Protein AF-A0A0R1W0G9-F1 (afdb_monomer_lite)

Radius of gyration: 22.16 Å; chains: 1; bounding box: 62×71×43 Å

Sequence (184 aa):
MTEKERLYTAVIYYNPELQPLEKQDITRLKNNPPEKFTTQEHVQGLAYLSGQVKPDEIKNANLLRVLNNRGTQQLFIGEAGQDKNISAKQIEQAKQAVKQHNLRSDDFRKENIEGYRAVNYNENTPIKYMSTLLSDALMSVLYSNTQDYELNKQRKAQEELEYELDKKKRQHHKHGRRGGTIHR

Structure (mmCIF, N/CA/C/O backbone):
data_AF-A0A0R1W0G9-F1
#
_entry.id   AF-A0A0R1W0G9-F1
#
loop_
_atom_site.group_PDB
_atom_site.id
_atom_site.type_symbol
_atom_site.label_atom_id
_atom_site.label_alt_id
_atom_site.label_comp_id
_atom_site.label_asym_id
_atom_site.label_entity_id
_atom_site.label_seq_id
_atom_site.pdbx_PDB_ins_code
_atom_site.Cartn_x
_atom_site.Cartn_y
_atom_site.Cartn_z
_atom_site.occupancy
_atom_site.B_iso_or_equiv
_atom_site.auth_seq_id
_atom_site.auth_comp_id
_atom_site.auth_asym_id
_atom_site.auth_atom_id
_atom_site.pdbx_PDB_model_num
ATOM 1 N N . MET A 1 1 ? 12.077 -5.917 -1.251 1.00 60.62 1 MET A N 1
ATOM 2 C CA . MET A 1 1 ? 10.939 -6.094 -2.171 1.00 60.62 1 MET A CA 1
ATOM 3 C C . MET A 1 1 ? 11.462 -6.110 -3.595 1.00 60.62 1 MET A C 1
ATOM 5 O O . MET A 1 1 ? 12.093 -5.132 -3.985 1.00 60.62 1 MET A O 1
ATOM 9 N N . THR A 1 2 ? 11.264 -7.208 -4.317 1.00 70.31 2 THR A N 1
ATOM 10 C CA . THR A 1 2 ? 11.649 -7.350 -5.733 1.00 70.31 2 THR A CA 1
ATOM 11 C C . THR A 1 2 ? 10.653 -6.631 -6.651 1.00 70.31 2 THR A C 1
ATOM 13 O O . THR A 1 2 ? 9.534 -6.310 -6.244 1.00 70.31 2 THR A O 1
ATOM 16 N N . GLU A 1 3 ? 11.027 -6.380 -7.905 1.00 71.94 3 GLU A N 1
ATOM 17 C CA . GLU A 1 3 ? 10.145 -5.786 -8.917 1.00 71.94 3 GLU A CA 1
ATOM 18 C C . GLU A 1 3 ? 8.895 -6.646 -9.157 1.00 71.94 3 GLU A C 1
ATOM 20 O O . GLU A 1 3 ? 7.792 -6.114 -9.282 1.00 71.94 3 GLU A O 1
ATOM 25 N N . LYS A 1 4 ? 9.044 -7.978 -9.129 1.00 75.69 4 LYS A N 1
ATOM 26 C CA . LYS A 1 4 ? 7.930 -8.932 -9.252 1.00 75.69 4 LYS A CA 1
ATOM 27 C C . LYS A 1 4 ? 6.944 -8.825 -8.088 1.00 75.69 4 LYS A C 1
ATOM 29 O O . LYS A 1 4 ? 5.737 -8.822 -8.309 1.00 75.69 4 LYS A O 1
ATOM 34 N N . GLU A 1 5 ? 7.434 -8.679 -6.858 1.00 78.31 5 GLU A N 1
ATOM 35 C CA . GLU A 1 5 ? 6.578 -8.479 -5.677 1.00 78.31 5 GLU A CA 1
ATOM 36 C C . GLU A 1 5 ? 5.829 -7.143 -5.724 1.00 78.31 5 GLU A C 1
ATOM 38 O O . GLU A 1 5 ? 4.669 -7.065 -5.310 1.00 78.31 5 GLU A O 1
ATOM 43 N N . ARG A 1 6 ? 6.469 -6.088 -6.245 1.00 80.25 6 ARG A N 1
ATOM 44 C CA . ARG A 1 6 ? 5.811 -4.790 -6.444 1.00 80.25 6 ARG A CA 1
ATOM 45 C C . ARG A 1 6 ? 4.728 -4.860 -7.518 1.00 80.25 6 ARG A C 1
ATOM 47 O O . ARG A 1 6 ? 3.642 -4.324 -7.323 1.00 80.25 6 ARG A O 1
ATOM 54 N N . LEU A 1 7 ? 4.992 -5.572 -8.614 1.00 83.50 7 LEU A N 1
ATOM 55 C CA . LEU A 1 7 ? 3.988 -5.850 -9.638 1.00 83.50 7 LEU A CA 1
ATOM 56 C C . LEU A 1 7 ? 2.806 -6.628 -9.052 1.00 83.50 7 LEU A C 1
ATOM 58 O O . LEU A 1 7 ? 1.669 -6.197 -9.199 1.00 83.50 7 LEU A O 1
ATOM 62 N N . TYR A 1 8 ? 3.065 -7.717 -8.327 1.00 85.50 8 TYR A N 1
ATOM 63 C CA . TYR A 1 8 ? 2.018 -8.500 -7.666 1.00 85.50 8 TYR A CA 1
ATOM 64 C C . TYR A 1 8 ? 1.171 -7.645 -6.711 1.00 85.50 8 TYR A C 1
ATOM 66 O O . TYR A 1 8 ? -0.055 -7.717 -6.719 1.00 85.50 8 TYR A O 1
ATOM 74 N N . THR A 1 9 ? 1.822 -6.771 -5.943 1.00 88.75 9 THR A N 1
ATOM 75 C CA . THR A 1 9 ? 1.152 -5.814 -5.054 1.00 88.75 9 THR A CA 1
ATOM 76 C C . THR A 1 9 ? 0.234 -4.864 -5.828 1.00 88.75 9 THR A C 1
ATOM 78 O O . THR A 1 9 ? -0.925 -4.696 -5.452 1.00 88.75 9 THR A O 1
ATOM 81 N N . ALA A 1 10 ? 0.717 -4.274 -6.926 1.00 89.56 10 ALA A N 1
ATOM 82 C CA . ALA A 1 10 ? -0.091 -3.397 -7.773 1.00 89.56 10 ALA A CA 1
ATOM 83 C C . ALA A 1 10 ? -1.279 -4.134 -8.407 1.00 89.56 10 ALA A C 1
ATOM 85 O O . ALA A 1 10 ? -2.373 -3.578 -8.477 1.00 89.56 10 ALA A O 1
ATOM 86 N N . VAL A 1 11 ? -1.084 -5.388 -8.825 1.00 89.31 11 VAL A N 1
ATOM 87 C CA . VAL A 1 11 ? -2.143 -6.233 -9.389 1.00 89.31 11 VAL A CA 1
ATOM 88 C C . VAL A 1 11 ? -3.235 -6.489 -8.353 1.00 89.31 11 VAL A C 1
ATOM 90 O O . VAL A 1 11 ? -4.392 -6.198 -8.630 1.00 89.31 11 VAL A O 1
ATOM 93 N N . ILE A 1 12 ? -2.890 -6.932 -7.138 1.00 90.19 12 ILE A N 1
ATOM 94 C CA . ILE A 1 12 ? -3.889 -7.152 -6.076 1.00 90.19 12 ILE A CA 1
ATOM 95 C C . ILE A 1 12 ? -4.668 -5.872 -5.763 1.00 90.19 12 ILE A C 1
ATOM 97 O O . ILE A 1 12 ? -5.869 -5.933 -5.502 1.00 90.19 12 ILE A O 1
ATOM 101 N N . TYR A 1 13 ? -3.988 -4.726 -5.760 1.00 93.69 13 TYR A N 1
ATOM 102 C CA . TYR A 1 13 ? -4.596 -3.458 -5.376 1.00 93.69 13 TYR A CA 1
ATOM 103 C C . TYR A 1 13 ? -5.521 -2.896 -6.464 1.00 93.69 13 TYR A C 1
ATOM 105 O O . TYR A 1 13 ? -6.681 -2.574 -6.203 1.00 93.69 13 TYR A O 1
ATOM 113 N N . TYR A 1 14 ? -5.028 -2.790 -7.700 1.00 91.94 14 TYR A N 1
ATOM 114 C CA . TYR A 1 14 ? -5.739 -2.097 -8.775 1.00 91.94 14 TYR A CA 1
ATOM 115 C C . TYR A 1 14 ? -6.554 -3.025 -9.666 1.00 91.94 14 TYR A C 1
ATOM 117 O O . TYR A 1 14 ? -7.653 -2.635 -10.061 1.00 91.94 14 TYR A O 1
ATOM 125 N N . ASN A 1 15 ? -6.055 -4.232 -9.945 1.00 90.00 15 ASN A N 1
ATOM 126 C CA . ASN A 1 15 ? -6.656 -5.176 -10.888 1.00 90.00 15 ASN A CA 1
ATOM 127 C C . ASN A 1 15 ? -6.737 -6.611 -10.322 1.00 90.00 15 ASN A C 1
ATOM 129 O O . ASN A 1 15 ? -6.128 -7.542 -10.856 1.00 90.00 15 ASN A O 1
ATOM 133 N N . PRO A 1 16 ? -7.471 -6.811 -9.218 1.00 86.94 16 PRO A N 1
ATOM 134 C CA . PRO A 1 16 ? -7.525 -8.105 -8.549 1.00 86.94 16 PRO A CA 1
ATOM 135 C C . PRO A 1 16 ? -8.240 -9.205 -9.337 1.00 86.94 16 PRO A C 1
ATOM 137 O O . PRO A 1 16 ? -8.027 -10.382 -9.065 1.00 86.94 16 PRO A O 1
ATOM 140 N N . GLU A 1 17 ? -9.116 -8.828 -10.264 1.00 88.12 17 GLU A N 1
ATOM 141 C CA . GLU A 1 17 ? -9.847 -9.753 -11.135 1.00 88.12 17 GLU A CA 1
ATOM 142 C C . GLU A 1 17 ? -9.031 -10.155 -12.367 1.00 88.12 17 GLU A C 1
ATOM 144 O O . GLU A 1 17 ? -9.498 -10.950 -13.175 1.00 88.12 17 GLU A O 1
ATOM 149 N N . LEU A 1 18 ? -7.807 -9.624 -12.500 1.00 87.56 18 LEU A N 1
ATOM 150 C CA . LEU A 1 18 ? -6.895 -9.900 -13.610 1.00 87.56 18 LEU A CA 1
ATOM 151 C C . LEU A 1 18 ? -7.515 -9.590 -14.978 1.00 87.56 18 LEU A C 1
ATOM 153 O O . LEU A 1 18 ? -7.213 -10.252 -15.970 1.00 87.56 18 LEU A O 1
ATOM 157 N N . GLN A 1 19 ? -8.366 -8.562 -15.035 1.00 89.44 19 GLN A N 1
ATOM 158 C CA . GLN A 1 19 ? -8.959 -8.122 -16.290 1.00 89.44 19 GLN A CA 1
ATOM 159 C C . GLN A 1 19 ? -7.857 -7.619 -17.232 1.00 89.44 19 GLN A C 1
ATOM 161 O O . GLN A 1 19 ? -6.903 -6.980 -16.768 1.00 89.44 19 GLN A O 1
ATOM 166 N N . PRO A 1 20 ? -7.947 -7.883 -18.544 1.00 87.88 20 PRO A N 1
ATOM 167 C CA . PRO A 1 20 ? -7.037 -7.286 -19.510 1.00 87.88 20 PRO A CA 1
ATOM 168 C C . PRO A 1 20 ? -7.056 -5.759 -19.383 1.00 87.88 20 PRO A C 1
ATOM 170 O O . PRO A 1 20 ? -8.123 -5.156 -19.318 1.00 87.88 20 PRO A O 1
ATOM 173 N N . LEU A 1 21 ? -5.875 -5.142 -19.326 1.00 87.12 21 LEU A N 1
ATOM 174 C CA . LEU A 1 21 ? -5.732 -3.687 -19.267 1.00 87.12 21 LEU A CA 1
ATOM 175 C C . LEU A 1 21 ? -5.287 -3.164 -20.625 1.00 87.12 21 LEU A C 1
ATOM 177 O O . LEU A 1 21 ? -4.326 -3.675 -21.209 1.00 87.12 21 LEU A O 1
ATOM 181 N N . GLU A 1 22 ? -5.931 -2.105 -21.099 1.00 88.44 22 GLU A N 1
ATOM 182 C CA . GLU A 1 22 ? -5.486 -1.414 -22.297 1.00 88.44 22 GLU A CA 1
ATOM 183 C C . GLU A 1 22 ? -4.328 -0.457 -21.987 1.00 88.44 22 GLU A C 1
ATOM 185 O O . GLU A 1 22 ? -4.054 -0.069 -20.846 1.00 88.44 22 GLU A O 1
ATOM 190 N N . LYS A 1 23 ? -3.642 0.005 -23.039 1.00 82.75 23 LYS A N 1
ATOM 191 C CA . LYS A 1 23 ? -2.568 1.003 -22.909 1.00 82.75 23 LYS A CA 1
ATOM 192 C C . LYS A 1 23 ? -3.040 2.266 -22.176 1.00 82.75 23 LYS A C 1
ATOM 194 O O . LYS A 1 23 ? -2.258 2.886 -21.449 1.00 82.75 23 LYS A O 1
ATOM 199 N N . GLN A 1 24 ? -4.298 2.657 -22.375 1.00 85.75 24 GLN A N 1
ATOM 200 C CA . GLN A 1 24 ? -4.885 3.822 -21.718 1.00 85.75 24 GLN A CA 1
ATOM 201 C C . GLN A 1 24 ? -5.024 3.597 -20.209 1.00 85.75 24 GLN A C 1
ATOM 203 O O . GLN A 1 24 ? -4.621 4.468 -19.438 1.00 85.75 24 GLN A O 1
ATOM 208 N N . ASP A 1 25 ? -5.465 2.411 -19.783 1.00 87.31 25 ASP A N 1
ATOM 209 C CA . ASP A 1 25 ? -5.575 2.047 -18.366 1.00 87.31 25 ASP A CA 1
ATOM 210 C C . ASP A 1 25 ? -4.215 2.057 -17.678 1.00 87.31 25 ASP A C 1
ATOM 212 O O . ASP A 1 25 ? -4.058 2.628 -16.600 1.00 87.31 25 ASP A O 1
ATOM 216 N N . ILE A 1 26 ? -3.194 1.502 -18.335 1.00 85.31 26 ILE A N 1
ATOM 217 C CA . ILE A 1 26 ? -1.818 1.500 -17.822 1.00 85.31 26 ILE A CA 1
ATOM 218 C C . ILE A 1 26 ? -1.289 2.935 -17.689 1.00 85.31 26 ILE A C 1
ATOM 220 O O . ILE A 1 26 ? -0.647 3.285 -16.696 1.00 85.31 26 ILE A O 1
ATOM 224 N N . THR A 1 27 ? -1.580 3.793 -18.669 1.00 84.19 27 THR A N 1
ATOM 225 C CA . THR A 1 27 ? -1.180 5.208 -18.642 1.00 84.19 27 THR A CA 1
ATOM 226 C C . THR A 1 27 ? -1.888 5.961 -17.517 1.00 84.19 27 THR A C 1
ATOM 228 O O . THR A 1 27 ? -1.262 6.759 -16.816 1.00 84.19 27 THR A O 1
ATOM 231 N N . ARG A 1 28 ? -3.176 5.677 -17.301 1.00 87.75 28 ARG A N 1
ATOM 232 C CA . ARG A 1 28 ? -3.952 6.234 -16.194 1.00 87.75 28 ARG A CA 1
ATOM 233 C C . ARG A 1 28 ? -3.386 5.779 -14.855 1.00 87.75 28 ARG A C 1
ATOM 235 O O . ARG A 1 28 ? -3.079 6.627 -14.031 1.00 87.75 28 ARG A O 1
ATOM 242 N N . LEU A 1 29 ? -3.144 4.483 -14.672 1.00 89.56 29 LEU A N 1
ATOM 243 C CA . LEU A 1 29 ? -2.521 3.936 -13.463 1.00 89.56 29 LEU A CA 1
ATOM 244 C C . LEU A 1 29 ? -1.160 4.573 -13.167 1.00 89.56 29 LEU A C 1
ATOM 246 O O . LEU A 1 29 ? -0.844 4.831 -12.011 1.00 89.56 29 LEU A O 1
ATOM 250 N N . LYS A 1 30 ? -0.362 4.858 -14.202 1.00 86.62 30 LYS A N 1
ATOM 251 C CA . LYS A 1 30 ? 0.937 5.523 -14.058 1.00 86.62 30 LYS A CA 1
ATOM 252 C C . LYS A 1 30 ? 0.812 6.975 -13.588 1.00 86.62 30 LYS A C 1
ATOM 254 O O . LYS A 1 30 ? 1.565 7.393 -12.712 1.00 86.62 30 LYS A O 1
ATOM 259 N N . ASN A 1 31 ? -0.074 7.747 -14.218 1.00 85.19 31 ASN A N 1
ATOM 260 C CA . ASN A 1 31 ? -0.090 9.208 -14.095 1.00 85.19 31 ASN A CA 1
ATOM 261 C C . ASN A 1 31 ? -1.110 9.723 -13.076 1.00 85.19 31 ASN A C 1
ATOM 263 O O . ASN A 1 31 ? -0.906 10.776 -12.486 1.00 85.19 31 ASN A O 1
ATOM 267 N N . ASN A 1 32 ? -2.218 9.010 -12.906 1.00 88.50 32 ASN A N 1
ATOM 268 C CA . ASN A 1 32 ? -3.295 9.349 -11.989 1.00 88.50 32 ASN A CA 1
ATOM 269 C C . ASN A 1 32 ? -4.029 8.063 -11.560 1.00 88.50 32 ASN A C 1
ATOM 271 O O . ASN A 1 32 ? -5.114 7.773 -12.084 1.00 88.50 32 ASN A O 1
ATOM 275 N N . PRO A 1 33 ? -3.407 7.246 -10.686 1.00 89.50 33 PRO A N 1
ATOM 276 C CA . PRO A 1 33 ? -4.038 6.032 -10.191 1.00 89.50 33 PRO A CA 1
ATOM 277 C C . PRO A 1 33 ? -5.395 6.361 -9.551 1.00 89.50 33 PRO A C 1
ATOM 279 O O . PRO A 1 33 ? -5.493 7.352 -8.828 1.00 89.50 33 PRO A O 1
ATOM 282 N N . PRO A 1 34 ? -6.443 5.569 -9.832 1.00 90.31 34 PRO A N 1
ATOM 283 C CA . PRO A 1 34 ? -7.763 5.806 -9.269 1.00 90.31 34 PRO A CA 1
ATOM 284 C C . PRO A 1 34 ? -7.771 5.490 -7.772 1.00 90.31 34 PRO A C 1
ATOM 286 O O . PRO A 1 34 ? -7.155 4.510 -7.357 1.00 90.31 34 PRO A O 1
ATOM 289 N N . GLU A 1 35 ? -8.532 6.265 -7.003 1.00 92.31 35 GLU A N 1
ATOM 290 C CA . GLU A 1 35 ? -8.866 5.923 -5.619 1.00 92.31 35 GLU A CA 1
ATOM 291 C C . GLU A 1 35 ? -9.672 4.616 -5.601 1.00 92.31 35 GLU A C 1
ATOM 293 O O . GLU A 1 35 ? -10.640 4.451 -6.356 1.00 92.31 35 GLU A O 1
ATOM 298 N N . LYS A 1 36 ? -9.241 3.652 -4.786 1.00 94.12 36 LYS A N 1
ATOM 299 C CA . LYS A 1 36 ? -9.874 2.335 -4.662 1.00 94.12 36 LYS A CA 1
ATOM 300 C C . LYS A 1 36 ? -10.887 2.278 -3.531 1.00 94.12 36 LYS A C 1
ATOM 302 O O . LYS A 1 36 ? -11.788 1.440 -3.606 1.00 94.12 36 LYS A O 1
ATOM 307 N N . PHE A 1 37 ? -10.736 3.124 -2.519 1.00 95.81 37 PHE A N 1
ATOM 308 C CA . PHE A 1 37 ? -11.559 3.110 -1.321 1.00 95.81 37 PHE A CA 1
ATOM 309 C C . PHE A 1 37 ? -12.185 4.473 -1.043 1.00 95.81 37 PHE A C 1
ATOM 311 O O . PHE A 1 37 ? -11.643 5.534 -1.335 1.00 95.81 37 PHE A O 1
ATOM 318 N N . THR A 1 38 ? -13.376 4.427 -0.463 1.00 96.12 38 THR A N 1
ATOM 319 C CA . THR A 1 38 ? -14.086 5.610 0.022 1.00 96.12 38 THR A CA 1
ATOM 320 C C . THR A 1 38 ? -13.481 6.115 1.332 1.00 96.12 38 THR A C 1
ATOM 322 O O . THR A 1 38 ? -12.840 5.365 2.067 1.00 96.12 38 THR A O 1
ATOM 325 N N . THR A 1 39 ? -13.775 7.359 1.718 1.00 95.94 39 THR A N 1
ATOM 326 C CA . THR A 1 39 ? -13.369 7.907 3.026 1.00 95.94 39 THR A CA 1
ATOM 327 C C . THR A 1 39 ? -13.799 7.029 4.206 1.00 95.94 39 THR A C 1
ATOM 329 O O . THR A 1 39 ? -13.040 6.853 5.158 1.00 95.94 39 THR A O 1
ATOM 332 N N . GLN A 1 40 ? -14.998 6.436 4.161 1.00 95.56 40 GLN A N 1
ATOM 333 C CA . GLN A 1 40 ? -15.469 5.539 5.225 1.00 95.56 40 GLN A CA 1
ATOM 334 C C . GLN A 1 40 ? -14.608 4.274 5.318 1.00 95.56 40 GLN A C 1
ATOM 336 O O . GLN A 1 40 ? -14.230 3.852 6.411 1.00 95.56 40 GLN A O 1
ATOM 341 N N . GLU A 1 41 ? -14.254 3.700 4.171 1.00 96.81 41 GLU A N 1
ATOM 342 C CA . GLU A 1 41 ? -13.387 2.526 4.074 1.00 96.81 41 GLU A CA 1
ATOM 343 C C . GLU A 1 41 ? -11.947 2.842 4.470 1.00 96.81 41 GLU A C 1
ATOM 345 O O . GLU A 1 41 ? -11.302 2.023 5.124 1.00 96.81 41 GLU A O 1
ATOM 350 N N . HIS A 1 42 ? -11.457 4.042 4.161 1.00 97.38 42 HIS A N 1
ATOM 351 C CA . HIS A 1 42 ? -10.173 4.513 4.656 1.00 97.38 42 HIS A CA 1
ATOM 352 C C . HIS A 1 42 ? -10.151 4.583 6.185 1.00 97.38 42 HIS A C 1
ATOM 354 O O . HIS A 1 42 ? -9.251 4.028 6.813 1.00 97.38 42 HIS A O 1
ATOM 360 N N . VAL A 1 43 ? -11.158 5.210 6.803 1.00 95.94 43 VAL A N 1
ATOM 361 C CA . VAL A 1 43 ? -11.263 5.295 8.269 1.00 95.94 43 VAL A CA 1
ATOM 362 C C . VAL A 1 43 ? -11.325 3.899 8.888 1.00 95.94 43 VAL A C 1
ATOM 364 O O . VAL A 1 43 ? -10.579 3.608 9.826 1.00 95.94 43 VAL A O 1
ATOM 367 N N . GLN A 1 44 ? -12.163 3.018 8.337 1.00 96.12 44 GLN A N 1
ATOM 368 C CA . GLN A 1 44 ? -12.296 1.649 8.823 1.00 96.12 44 GLN A CA 1
ATOM 369 C C . GLN A 1 44 ? -10.986 0.860 8.680 1.00 96.12 44 GLN A C 1
ATOM 371 O O . GLN A 1 44 ? -10.557 0.193 9.622 1.00 96.12 44 GLN A O 1
ATOM 376 N N . GLY A 1 45 ? -10.320 0.952 7.529 1.00 96.44 45 GLY A N 1
ATOM 377 C CA . GLY A 1 45 ? -9.076 0.234 7.286 1.00 96.44 45 GLY A CA 1
ATOM 378 C C . GLY A 1 45 ? -7.912 0.751 8.129 1.00 96.44 45 GLY A C 1
ATOM 379 O O . GLY A 1 45 ? -7.130 -0.050 8.632 1.00 96.44 45 GLY A O 1
ATOM 380 N N . LEU A 1 46 ? -7.815 2.059 8.379 1.00 96.75 46 LEU A N 1
ATOM 381 C CA . LEU A 1 46 ? -6.806 2.608 9.294 1.00 96.75 46 LEU A CA 1
ATOM 382 C C . LEU A 1 46 ? -7.027 2.136 10.737 1.00 96.75 46 LEU A C 1
ATOM 384 O O . LEU A 1 46 ? -6.059 1.808 11.429 1.00 96.75 46 LEU A O 1
ATOM 388 N N . ALA A 1 47 ? -8.285 2.056 11.179 1.00 95.25 47 ALA A N 1
ATOM 389 C CA . ALA A 1 47 ? -8.632 1.520 12.492 1.00 95.25 47 ALA A CA 1
ATOM 390 C C . ALA A 1 47 ? -8.271 0.027 12.599 1.00 95.25 47 ALA A C 1
ATOM 392 O O . ALA A 1 47 ? -7.682 -0.395 13.597 1.00 95.25 47 ALA A O 1
ATOM 393 N N . TYR A 1 48 ? -8.521 -0.754 11.543 1.00 95.75 48 TYR A N 1
ATOM 394 C CA . TYR A 1 48 ? -8.096 -2.154 11.450 1.00 95.75 48 TYR A CA 1
ATOM 395 C C . TYR A 1 48 ? -6.574 -2.313 11.539 1.00 95.75 48 TYR A C 1
ATOM 397 O O . TYR A 1 48 ? -6.079 -3.070 12.371 1.00 95.75 48 TYR A O 1
ATOM 405 N N . LEU A 1 49 ? -5.810 -1.555 10.742 1.00 94.00 49 LEU A N 1
ATOM 406 C CA . LEU A 1 49 ? -4.339 -1.609 10.761 1.00 94.00 49 LEU A CA 1
ATOM 407 C C . LEU A 1 49 ? -3.743 -1.168 12.101 1.00 94.00 49 LEU A C 1
ATOM 409 O O . LEU A 1 49 ? -2.643 -1.587 12.454 1.00 94.00 49 LEU A O 1
ATOM 413 N N . SER A 1 50 ? -4.479 -0.353 12.855 1.00 92.81 50 SER A N 1
ATOM 414 C CA . SER A 1 50 ? -4.117 0.065 14.210 1.00 92.81 50 SER A CA 1
ATOM 415 C C . SER A 1 50 ? -4.571 -0.923 15.296 1.00 92.81 50 SER A C 1
ATOM 417 O O . SER A 1 50 ? -4.349 -0.665 16.477 1.00 92.81 50 SER A O 1
ATOM 419 N N . GLY A 1 51 ? -5.213 -2.040 14.929 1.00 89.88 51 GLY A N 1
ATOM 420 C CA . GLY A 1 51 ? -5.695 -3.069 15.855 1.00 89.88 51 GLY A CA 1
ATOM 421 C C . GLY A 1 51 ? -6.981 -2.713 16.608 1.00 89.88 51 GLY A C 1
ATOM 422 O O . GLY A 1 51 ? -7.304 -3.370 17.594 1.00 89.88 51 GLY A O 1
ATOM 423 N N . GLN A 1 52 ? -7.703 -1.673 16.183 1.00 90.50 52 GLN A N 1
ATOM 424 C CA . GLN A 1 52 ? -8.920 -1.190 16.852 1.00 90.50 52 GLN A CA 1
ATOM 425 C C . GLN A 1 52 ? -10.193 -1.896 16.368 1.00 90.50 52 GLN A C 1
ATOM 427 O O . GLN A 1 52 ? -11.186 -1.914 17.086 1.00 90.50 52 GLN A O 1
ATOM 432 N N . VAL A 1 53 ? -10.161 -2.453 15.157 1.00 92.38 53 VAL A N 1
ATOM 433 C CA . VAL A 1 53 ? -11.292 -3.109 14.486 1.00 92.38 53 VAL A CA 1
ATOM 434 C C . VAL A 1 53 ? -10.874 -4.523 14.099 1.00 92.38 53 VAL A C 1
ATOM 436 O O . VAL A 1 53 ? -9.742 -4.729 13.655 1.00 92.38 53 VAL A O 1
ATOM 439 N N . LYS A 1 54 ? -11.766 -5.504 14.262 1.00 91.69 54 LYS A N 1
ATOM 440 C CA . LYS A 1 54 ? -11.511 -6.903 13.884 1.00 91.69 54 LYS A CA 1
ATOM 441 C C . LYS A 1 54 ? -11.819 -7.169 12.403 1.00 91.69 54 LYS A C 1
ATOM 443 O O . LYS A 1 54 ? -12.612 -6.441 11.807 1.00 91.69 54 LYS A O 1
ATOM 448 N N . PRO A 1 55 ? -11.253 -8.238 11.806 1.00 89.69 55 PRO A N 1
ATOM 449 C CA . PRO A 1 55 ? -11.551 -8.625 10.424 1.00 89.69 55 PRO A CA 1
ATOM 450 C C . PRO A 1 55 ? -13.053 -8.745 10.128 1.00 89.69 55 PRO A C 1
ATOM 452 O O . PRO A 1 55 ? -13.512 -8.258 9.101 1.00 89.69 55 PRO A O 1
ATOM 455 N N . ASP A 1 56 ? -13.814 -9.330 11.057 1.00 91.75 56 ASP A N 1
ATOM 456 C CA . ASP A 1 56 ? -15.247 -9.629 10.900 1.00 91.75 56 ASP A CA 1
ATOM 457 C C . ASP A 1 56 ? -16.127 -8.370 10.819 1.00 91.75 56 ASP A C 1
ATOM 459 O O . ASP A 1 56 ? -17.275 -8.418 10.378 1.00 91.75 56 ASP A O 1
ATOM 463 N N . GLU A 1 57 ? -15.592 -7.224 11.239 1.00 91.06 57 GLU A N 1
ATOM 464 C CA . GLU A 1 57 ? -16.277 -5.934 11.188 1.00 91.06 57 GLU A CA 1
ATOM 465 C C . GLU A 1 57 ? -16.111 -5.250 9.817 1.00 91.06 57 GLU A C 1
ATOM 467 O O . GLU A 1 57 ? -16.843 -4.308 9.494 1.00 91.06 57 GLU A O 1
ATOM 472 N N . ILE A 1 58 ? -15.185 -5.728 8.977 1.00 93.00 58 ILE A N 1
ATOM 473 C CA . ILE A 1 58 ? -14.956 -5.214 7.624 1.00 93.00 58 ILE A CA 1
ATOM 474 C C . ILE A 1 58 ? -15.882 -5.932 6.641 1.00 93.00 58 ILE A C 1
ATOM 476 O O . ILE A 1 58 ? -15.638 -7.062 6.225 1.00 93.00 58 ILE A O 1
ATOM 480 N N . LYS A 1 59 ? -16.935 -5.234 6.205 1.00 91.06 59 LYS A N 1
ATOM 481 C CA . LYS A 1 59 ? -17.911 -5.777 5.244 1.00 91.06 59 LYS A CA 1
ATOM 482 C C . LYS A 1 59 ? -17.362 -5.881 3.821 1.00 91.06 59 LYS A C 1
ATOM 484 O O . LYS A 1 59 ? -17.764 -6.766 3.070 1.00 91.06 59 LYS A O 1
ATOM 489 N N . ASN A 1 60 ? -16.471 -4.971 3.427 1.00 93.88 60 ASN A N 1
ATOM 490 C CA . ASN A 1 60 ? -15.901 -4.985 2.085 1.00 93.88 60 ASN A CA 1
ATOM 491 C C . ASN A 1 60 ? -14.772 -6.029 1.998 1.00 93.88 60 ASN A C 1
ATOM 493 O O . ASN A 1 60 ? -13.665 -5.822 2.497 1.00 93.88 60 ASN A O 1
ATOM 497 N N . ALA A 1 61 ? -15.037 -7.134 1.299 1.00 91.75 61 ALA A N 1
ATOM 498 C CA . ALA A 1 61 ? -14.067 -8.209 1.095 1.00 91.75 61 ALA A CA 1
ATOM 499 C C . ALA A 1 61 ? -12.794 -7.753 0.352 1.00 91.75 61 ALA A C 1
ATOM 501 O O . ALA A 1 61 ? -11.700 -8.242 0.641 1.00 91.75 61 ALA A O 1
ATOM 502 N N . ASN A 1 62 ? -12.905 -6.797 -0.579 1.00 91.81 62 ASN A N 1
ATOM 503 C CA . ASN A 1 62 ? -11.746 -6.229 -1.267 1.00 91.81 62 ASN A CA 1
ATOM 504 C C . ASN A 1 62 ? -10.867 -5.422 -0.301 1.00 91.81 62 ASN A C 1
ATOM 506 O O . ASN A 1 62 ? -9.646 -5.588 -0.304 1.00 91.81 62 ASN A O 1
ATOM 510 N N . LEU A 1 63 ? -11.487 -4.607 0.559 1.00 94.88 63 LEU A N 1
ATOM 511 C CA . LEU A 1 63 ? -10.776 -3.875 1.608 1.00 94.88 63 LEU A CA 1
ATOM 512 C C . LEU A 1 63 ? -10.042 -4.852 2.527 1.00 94.88 63 LEU A C 1
ATOM 514 O O . LEU A 1 63 ? -8.833 -4.734 2.703 1.00 94.88 63 LEU A O 1
ATOM 518 N N . LEU A 1 64 ? -10.730 -5.879 3.030 1.00 94.56 64 LEU A N 1
ATOM 519 C CA . LEU A 1 64 ? -10.115 -6.877 3.904 1.00 94.56 64 LEU A CA 1
ATOM 520 C C . LEU A 1 64 ? -8.922 -7.583 3.235 1.00 94.56 64 LEU A C 1
ATOM 522 O O . LEU A 1 64 ? -7.865 -7.737 3.848 1.00 94.56 64 LEU A O 1
ATOM 526 N N . ARG A 1 65 ? -9.041 -7.956 1.954 1.00 92.31 65 ARG A N 1
ATOM 527 C CA . ARG A 1 65 ? -7.928 -8.541 1.189 1.00 92.31 65 ARG A CA 1
ATOM 528 C C . ARG A 1 65 ? -6.726 -7.598 1.107 1.00 92.31 65 ARG A C 1
ATOM 530 O O . ARG A 1 65 ? -5.598 -8.042 1.322 1.00 92.31 65 ARG A O 1
ATOM 537 N N . VAL A 1 66 ? -6.955 -6.320 0.802 1.00 94.06 66 VAL A N 1
ATOM 538 C CA . VAL A 1 66 ? -5.900 -5.296 0.735 1.00 94.06 66 VAL A CA 1
ATOM 539 C C . VAL A 1 66 ? -5.228 -5.103 2.093 1.00 94.06 66 VAL A C 1
ATOM 541 O O . VAL A 1 66 ? -4.004 -4.995 2.166 1.00 94.06 66 VAL A O 1
ATOM 544 N N . LEU A 1 67 ? -5.999 -5.108 3.176 1.00 93.62 67 LEU A N 1
ATOM 545 C CA . LEU A 1 67 ? -5.467 -4.933 4.523 1.00 93.62 67 LEU A CA 1
ATOM 546 C C . LEU A 1 67 ? -4.716 -6.172 5.028 1.00 93.62 67 LEU A C 1
ATOM 548 O O . LEU A 1 67 ? -3.839 -6.038 5.876 1.00 93.62 67 LEU A O 1
ATOM 552 N N . ASN A 1 68 ? -4.989 -7.360 4.488 1.00 90.69 68 ASN A N 1
ATOM 553 C CA . ASN A 1 68 ? -4.296 -8.600 4.854 1.00 90.69 68 ASN A CA 1
ATOM 554 C C . ASN A 1 68 ? -2.961 -8.813 4.123 1.00 90.69 68 ASN A C 1
ATOM 556 O O . ASN A 1 68 ? -2.177 -9.677 4.519 1.00 90.69 68 ASN A O 1
ATOM 560 N N . ASN A 1 69 ? -2.661 -8.034 3.080 1.00 87.81 69 ASN A N 1
ATOM 561 C CA . ASN A 1 69 ? -1.401 -8.137 2.348 1.00 87.81 69 ASN A CA 1
ATOM 562 C C . ASN A 1 69 ? -0.478 -6.939 2.639 1.00 87.81 69 ASN A C 1
ATOM 564 O O . ASN A 1 69 ? -0.822 -5.780 2.430 1.00 87.81 69 ASN A O 1
ATOM 568 N N . ARG A 1 70 ? 0.748 -7.224 3.099 1.00 82.81 70 ARG A N 1
ATOM 569 C CA . ARG A 1 70 ? 1.724 -6.199 3.519 1.00 82.81 70 ARG A CA 1
ATOM 570 C C . ARG A 1 70 ? 2.096 -5.201 2.431 1.00 82.81 70 ARG A C 1
ATOM 572 O O . ARG A 1 70 ? 2.326 -4.034 2.733 1.00 82.81 70 ARG A O 1
ATOM 579 N N . GLY A 1 71 ? 2.203 -5.655 1.184 1.00 83.00 71 GLY A N 1
ATOM 580 C CA . GLY A 1 71 ? 2.519 -4.770 0.068 1.00 83.00 71 GLY A CA 1
ATOM 581 C C . GLY A 1 71 ? 1.390 -3.770 -0.158 1.00 83.00 71 GLY A C 1
ATOM 582 O O . GLY A 1 71 ? 1.631 -2.574 -0.314 1.00 83.00 71 GLY A O 1
ATOM 583 N N . THR A 1 72 ? 0.148 -4.248 -0.112 1.00 91.44 72 THR A N 1
ATOM 584 C CA . THR A 1 72 ? -1.040 -3.429 -0.368 1.00 91.44 72 THR A CA 1
ATOM 585 C C . THR A 1 72 ? -1.412 -2.534 0.811 1.00 91.44 72 THR A C 1
ATOM 587 O O . THR A 1 72 ? -1.956 -1.460 0.580 1.00 91.44 72 THR A O 1
ATOM 590 N N . GLN A 1 73 ? -1.038 -2.888 2.046 1.00 92.75 73 GLN A N 1
ATOM 591 C CA . GLN A 1 73 ? -1.144 -1.994 3.210 1.00 92.75 73 GLN A CA 1
ATOM 592 C C . GLN A 1 73 ? -0.415 -0.660 2.983 1.00 92.75 73 GLN A C 1
ATOM 594 O O . GLN A 1 73 ? -0.926 0.390 3.363 1.00 92.75 73 GLN A O 1
ATOM 599 N N . GLN A 1 74 ? 0.759 -0.682 2.340 1.00 89.06 74 GLN A N 1
ATOM 600 C CA . GLN A 1 74 ? 1.522 0.538 2.040 1.00 89.06 74 GLN A CA 1
ATOM 601 C C . GLN A 1 74 ? 0.769 1.442 1.061 1.00 89.06 74 GLN A C 1
ATOM 603 O O . GLN A 1 74 ? 0.676 2.647 1.283 1.00 89.06 74 GLN A O 1
ATOM 608 N N . LEU A 1 75 ? 0.204 0.850 0.004 1.00 92.12 75 LEU A N 1
ATOM 609 C CA . LEU A 1 75 ? -0.611 1.567 -0.978 1.00 92.12 75 LEU A CA 1
ATOM 610 C C . LEU A 1 75 ? -1.878 2.137 -0.345 1.00 92.12 75 LEU A C 1
ATOM 612 O O . LEU A 1 75 ? -2.182 3.302 -0.564 1.00 92.12 75 LEU A O 1
ATOM 616 N N . PHE A 1 76 ? -2.555 1.346 0.488 1.00 95.62 76 PHE A N 1
ATOM 617 C CA . PHE A 1 76 ? -3.750 1.768 1.209 1.00 95.62 76 PHE A CA 1
ATOM 618 C C . PHE A 1 76 ? -3.486 2.968 2.123 1.00 95.62 76 PHE A C 1
ATOM 620 O O . PHE A 1 76 ? -4.205 3.957 2.052 1.00 95.62 76 PHE A O 1
ATOM 627 N N . ILE A 1 77 ? -2.433 2.916 2.946 1.00 94.56 77 ILE A N 1
ATOM 628 C CA . ILE A 1 77 ? -2.060 4.044 3.813 1.00 94.56 77 ILE A CA 1
ATOM 629 C C . ILE A 1 77 ? -1.700 5.277 2.972 1.00 94.56 77 ILE A C 1
ATOM 631 O O . ILE A 1 77 ? -2.031 6.398 3.352 1.00 94.56 77 ILE A O 1
ATOM 635 N N . GLY A 1 78 ? -1.026 5.077 1.836 1.00 92.38 78 GLY A N 1
ATOM 636 C CA . GLY A 1 78 ? -0.690 6.148 0.904 1.00 92.38 78 GLY A CA 1
ATOM 637 C C . GLY A 1 78 ? -1.919 6.804 0.268 1.00 92.38 78 GLY A C 1
ATOM 638 O O . GLY A 1 78 ? -1.950 8.027 0.177 1.00 92.38 78 GLY A O 1
ATOM 639 N N . GLU A 1 79 ? -2.912 6.013 -0.149 1.00 95.00 79 GLU A N 1
ATOM 640 C CA . GLU A 1 79 ? -4.196 6.489 -0.690 1.00 95.00 79 GLU A CA 1
ATOM 641 C C . GLU A 1 79 ? -4.992 7.238 0.384 1.00 95.00 79 GLU A C 1
ATOM 643 O O . GLU A 1 79 ? -5.342 8.401 0.197 1.00 95.00 79 GLU A O 1
ATOM 648 N N . ALA A 1 80 ? -5.150 6.643 1.570 1.00 95.19 80 ALA A N 1
ATOM 649 C CA . ALA A 1 80 ? -5.823 7.280 2.700 1.00 95.19 80 ALA A CA 1
ATOM 650 C C . ALA A 1 80 ? -5.132 8.587 3.136 1.00 95.19 80 ALA A C 1
ATOM 652 O O . ALA A 1 80 ? -5.789 9.527 3.569 1.00 95.19 80 ALA A O 1
ATOM 653 N N . GLY A 1 81 ? -3.806 8.684 2.999 1.00 92.50 81 GLY A N 1
ATOM 654 C CA . GLY A 1 81 ? -3.054 9.908 3.286 1.00 92.50 81 GLY A CA 1
ATOM 655 C C . GLY A 1 81 ? -3.308 11.056 2.301 1.00 92.50 81 GLY A C 1
ATOM 656 O O . GLY A 1 81 ? -2.929 12.190 2.590 1.00 92.50 81 GLY A O 1
ATOM 657 N N . GLN A 1 82 ? -3.926 10.782 1.148 1.00 91.50 82 GLN A N 1
ATOM 658 C CA . GLN A 1 82 ? -4.358 11.796 0.181 1.00 91.50 82 GLN A CA 1
ATOM 659 C C . GLN A 1 82 ? -5.790 12.286 0.451 1.00 91.50 82 GLN A C 1
ATOM 661 O O . GLN A 1 82 ? -6.169 13.354 -0.037 1.00 91.50 82 GLN A O 1
ATOM 666 N N . ASP A 1 83 ? -6.562 11.556 1.261 1.00 92.56 83 ASP A N 1
ATOM 667 C CA . ASP A 1 83 ? -7.917 11.929 1.653 1.00 92.56 83 ASP A CA 1
ATOM 668 C C . ASP A 1 83 ? -7.891 13.073 2.680 1.00 92.56 83 ASP A C 1
ATOM 670 O O . ASP A 1 83 ? -7.448 12.933 3.822 1.00 92.56 83 ASP A O 1
ATOM 674 N N . LYS A 1 84 ? -8.406 14.236 2.270 1.00 91.50 84 LYS A N 1
ATOM 675 C CA . LYS A 1 84 ? -8.420 15.463 3.084 1.00 91.50 84 LYS A CA 1
ATOM 676 C C . LYS A 1 84 ? -9.306 15.360 4.326 1.00 91.50 84 LYS A C 1
ATOM 678 O O . LYS A 1 84 ? -9.159 16.177 5.233 1.00 91.50 84 LYS A O 1
ATOM 683 N N . ASN A 1 85 ? -10.225 14.397 4.364 1.00 94.31 85 ASN A N 1
ATOM 684 C CA . ASN A 1 85 ? -11.140 14.198 5.485 1.00 94.31 85 ASN A CA 1
ATOM 685 C C . ASN A 1 85 ? -10.534 13.321 6.590 1.00 94.31 85 ASN A C 1
ATOM 687 O O . ASN A 1 85 ? -11.158 13.130 7.634 1.00 94.31 85 ASN A O 1
ATOM 691 N N . ILE A 1 86 ? -9.328 12.788 6.380 1.00 93.62 86 ILE A N 1
ATOM 692 C CA . ILE A 1 86 ? -8.657 11.899 7.326 1.00 93.62 86 ILE A CA 1
ATOM 693 C C . ILE A 1 86 ? -7.589 12.664 8.088 1.00 93.62 86 ILE A C 1
ATOM 695 O O . ILE A 1 86 ? -6.780 13.402 7.528 1.00 93.62 86 ILE A O 1
ATOM 699 N N . SER A 1 87 ? -7.561 12.474 9.407 1.00 93.69 87 SER A N 1
ATOM 700 C CA . SER A 1 87 ? -6.562 13.143 10.230 1.00 93.69 87 SER A CA 1
ATOM 701 C C . SER A 1 87 ? -5.173 12.528 10.033 1.00 93.69 87 SER A C 1
ATOM 703 O O . SER A 1 87 ? -4.999 11.306 10.047 1.00 93.69 87 SER A O 1
ATOM 705 N N . ALA A 1 88 ? -4.146 13.378 9.972 1.00 92.75 88 ALA A N 1
ATOM 706 C CA . ALA A 1 88 ? -2.752 12.931 9.911 1.00 92.75 88 ALA A CA 1
ATOM 707 C C . ALA A 1 88 ? -2.377 12.013 11.092 1.00 92.75 88 ALA A C 1
ATOM 709 O O . ALA A 1 88 ? -1.576 11.095 10.946 1.00 92.75 88 ALA A O 1
ATOM 710 N N . LYS A 1 89 ? -3.004 12.212 12.260 1.00 92.88 89 LYS A N 1
ATOM 711 C CA . LYS A 1 89 ? -2.806 11.364 13.440 1.00 92.88 89 LYS A CA 1
ATOM 712 C C . LYS A 1 89 ? -3.238 9.916 13.190 1.00 92.88 89 LYS A C 1
ATOM 714 O O . LYS A 1 89 ? -2.507 9.010 13.575 1.00 92.88 89 LYS A O 1
ATOM 719 N N . GLN A 1 90 ? -4.392 9.696 12.555 1.00 92.38 90 GLN A N 1
ATOM 720 C CA . GLN A 1 90 ? -4.865 8.344 12.225 1.00 92.38 90 GLN A CA 1
ATOM 721 C C . GLN A 1 90 ? -3.918 7.649 11.242 1.00 92.38 90 GLN A C 1
ATOM 723 O O . GLN A 1 90 ? -3.596 6.475 11.418 1.00 92.38 90 GLN A O 1
ATOM 728 N N . ILE A 1 91 ? -3.418 8.393 10.253 1.00 93.88 91 ILE A N 1
ATOM 729 C CA . ILE A 1 91 ? -2.431 7.896 9.289 1.00 93.88 91 ILE A CA 1
ATOM 730 C C . ILE A 1 91 ? -1.137 7.475 9.996 1.00 93.88 91 ILE A C 1
ATOM 732 O O . ILE A 1 91 ? -0.663 6.357 9.800 1.00 93.88 91 ILE A O 1
ATOM 736 N N . GLU A 1 92 ? -0.580 8.333 10.853 1.00 92.75 92 GLU A N 1
ATOM 737 C CA . GLU A 1 92 ? 0.662 8.034 11.573 1.00 92.75 92 GLU A CA 1
ATOM 738 C C . GLU A 1 92 ? 0.519 6.858 12.546 1.00 92.75 92 GLU A C 1
ATOM 740 O O . GLU A 1 92 ? 1.415 6.018 12.633 1.00 92.75 92 GLU A O 1
ATOM 745 N N . GLN A 1 93 ? -0.621 6.740 13.232 1.00 93.81 93 GLN A N 1
ATOM 746 C CA . GLN A 1 93 ? -0.907 5.589 14.092 1.00 93.81 93 GLN A CA 1
ATOM 747 C C . GLN A 1 93 ? -0.900 4.275 13.301 1.00 93.81 93 GLN A C 1
ATOM 749 O O . GLN A 1 93 ? -0.204 3.333 13.688 1.00 93.81 93 GLN A O 1
ATOM 754 N N . ALA A 1 94 ? -1.589 4.232 12.157 1.00 92.31 94 ALA A N 1
ATOM 755 C CA . ALA A 1 94 ? -1.612 3.052 11.296 1.00 92.31 94 ALA A CA 1
ATOM 756 C C . ALA A 1 94 ? -0.218 2.722 10.733 1.00 92.31 94 ALA A C 1
ATOM 758 O O . ALA A 1 94 ? 0.197 1.561 10.754 1.00 92.31 94 ALA A O 1
ATOM 759 N N . LYS A 1 95 ? 0.553 3.731 10.294 1.00 91.25 95 LYS A N 1
ATOM 760 C CA . LYS A 1 95 ? 1.947 3.551 9.843 1.00 91.25 95 LYS A CA 1
ATOM 761 C C . LYS A 1 95 ? 2.814 2.907 10.918 1.00 91.25 95 LYS A C 1
ATOM 763 O O . LYS A 1 95 ? 3.545 1.955 10.637 1.00 91.25 95 LYS A O 1
ATOM 768 N N . GLN A 1 96 ? 2.750 3.423 12.145 1.00 90.81 96 GLN A N 1
ATOM 769 C CA . GLN A 1 96 ? 3.545 2.914 13.261 1.00 90.81 96 GLN A CA 1
ATOM 770 C C . GLN A 1 96 ? 3.145 1.486 13.631 1.00 90.81 96 GLN A C 1
ATOM 772 O O . GLN A 1 96 ? 4.028 0.640 13.785 1.00 90.81 96 GLN A O 1
ATOM 777 N N . ALA A 1 97 ? 1.844 1.199 13.707 1.00 89.88 97 ALA A N 1
ATOM 778 C CA . ALA A 1 97 ? 1.333 -0.135 14.006 1.00 89.88 97 ALA A CA 1
ATOM 779 C C . ALA A 1 97 ? 1.784 -1.166 12.957 1.00 89.88 97 ALA A C 1
ATOM 781 O O . ALA A 1 97 ? 2.365 -2.195 13.309 1.00 89.88 97 ALA A O 1
ATOM 782 N N . VAL A 1 98 ? 1.631 -0.852 11.664 1.00 88.62 98 VAL A N 1
ATOM 783 C CA . VAL A 1 98 ? 2.082 -1.717 10.561 1.00 88.62 98 VAL A CA 1
ATOM 784 C C . VAL A 1 98 ? 3.595 -1.922 10.600 1.00 88.62 98 VAL A C 1
ATOM 786 O O . VAL A 1 98 ? 4.069 -3.050 10.454 1.00 88.62 98 VAL A O 1
ATOM 789 N N . LYS A 1 99 ? 4.378 -0.864 10.845 1.00 85.19 99 LYS A N 1
ATOM 790 C CA . LYS A 1 99 ? 5.840 -0.968 10.952 1.00 85.19 99 LYS A CA 1
ATOM 791 C C . LYS A 1 99 ? 6.258 -1.876 12.111 1.00 85.19 99 LYS A C 1
ATOM 793 O O . LYS A 1 99 ? 7.103 -2.742 11.913 1.00 85.19 99 LYS A O 1
ATOM 798 N N . GLN A 1 100 ? 5.660 -1.718 13.292 1.00 84.06 100 GLN A N 1
ATOM 799 C CA . GLN A 1 100 ? 5.962 -2.552 14.462 1.00 84.06 100 GLN A CA 1
ATOM 800 C C . GLN A 1 100 ? 5.571 -4.017 14.248 1.00 84.06 100 GLN A C 1
ATOM 802 O O . GLN A 1 100 ? 6.349 -4.914 14.571 1.00 84.06 100 GLN A O 1
ATOM 807 N N . HIS A 1 101 ? 4.391 -4.266 13.675 1.00 80.50 101 HIS A N 1
ATOM 808 C CA . HIS A 1 101 ? 3.940 -5.615 13.349 1.00 80.50 101 HIS A CA 1
ATOM 809 C C . HIS A 1 101 ? 4.875 -6.297 12.336 1.00 80.50 101 HIS A C 1
ATOM 811 O O . HIS A 1 101 ? 5.245 -7.461 12.506 1.00 80.50 101 HIS A O 1
ATOM 817 N N . ASN A 1 102 ? 5.309 -5.561 11.309 1.00 75.62 102 ASN A N 1
ATOM 818 C CA . ASN A 1 102 ? 6.230 -6.081 10.304 1.00 75.62 102 ASN A CA 1
ATOM 819 C C . ASN A 1 102 ? 7.609 -6.385 10.890 1.00 75.62 102 ASN A C 1
ATOM 821 O O . ASN A 1 102 ? 8.116 -7.467 10.623 1.00 75.62 102 ASN A O 1
ATOM 825 N N . LEU A 1 103 ? 8.164 -5.507 11.735 1.00 74.56 103 LEU A N 1
ATOM 826 C CA . LEU A 1 103 ? 9.445 -5.748 12.415 1.00 74.56 103 LEU A CA 1
ATOM 827 C C . LEU A 1 103 ? 9.418 -7.050 13.222 1.00 74.56 103 LEU A C 1
ATOM 829 O O . LEU A 1 103 ? 10.231 -7.931 12.972 1.00 74.56 103 LEU A O 1
ATOM 833 N N . ARG A 1 104 ? 8.415 -7.231 14.095 1.00 71.62 104 ARG A N 1
ATOM 834 C CA . ARG A 1 104 ? 8.284 -8.451 14.915 1.00 71.62 104 ARG A CA 1
ATOM 835 C C . ARG A 1 104 ? 8.243 -9.726 14.076 1.00 71.62 104 ARG A C 1
ATOM 837 O O . ARG A 1 104 ? 8.848 -10.732 14.428 1.00 71.62 104 ARG A O 1
ATOM 844 N N . SER A 1 105 ? 7.508 -9.700 12.966 1.00 72.12 105 SER A N 1
ATOM 845 C CA . SER A 1 105 ? 7.412 -10.870 12.098 1.00 72.12 105 SER A CA 1
ATOM 846 C C . SER A 1 105 ? 8.643 -11.070 11.215 1.00 72.12 105 SER A C 1
ATOM 848 O O . SER A 1 105 ? 8.903 -12.205 10.818 1.00 72.12 105 SER A O 1
ATOM 850 N N . ASP A 1 106 ? 9.343 -10.002 10.850 1.00 73.38 106 ASP A N 1
ATOM 851 C CA . ASP A 1 106 ? 10.548 -10.074 10.032 1.00 73.38 106 ASP A CA 1
ATOM 852 C C . ASP A 1 106 ? 11.736 -10.575 10.850 1.00 73.38 106 ASP A C 1
ATOM 854 O O . ASP A 1 106 ? 12.496 -11.385 10.327 1.00 73.38 106 ASP A O 1
ATOM 858 N N . ASP A 1 107 ? 11.836 -10.195 12.126 1.00 72.44 107 ASP A N 1
ATOM 859 C CA . ASP A 1 107 ? 12.817 -10.742 13.069 1.00 72.44 107 ASP A CA 1
ATOM 860 C C . ASP A 1 107 ? 12.626 -12.256 13.224 1.00 72.44 107 ASP A C 1
ATOM 862 O O . ASP A 1 107 ? 13.548 -13.026 12.956 1.00 72.44 107 ASP A O 1
ATOM 866 N N . PHE A 1 108 ? 11.389 -12.701 13.485 1.00 72.06 108 PHE A N 1
ATOM 867 C CA . PHE A 1 108 ? 11.061 -14.129 13.548 1.00 72.06 108 PHE A CA 1
ATOM 868 C C . PHE A 1 108 ? 11.449 -14.875 12.262 1.00 72.06 108 PHE A C 1
ATOM 870 O O . PHE A 1 108 ? 12.046 -15.947 12.304 1.00 72.06 108 PHE A O 1
ATOM 877 N N . ARG A 1 109 ? 11.133 -14.325 11.084 1.00 73.94 109 ARG A N 1
ATOM 878 C CA . ARG A 1 109 ? 11.457 -14.982 9.807 1.00 73.94 109 ARG A CA 1
ATOM 879 C C . ARG A 1 109 ? 12.946 -14.985 9.509 1.00 73.94 109 ARG A C 1
ATOM 881 O O . ARG A 1 109 ? 13.430 -15.960 8.955 1.00 73.94 109 ARG A O 1
ATOM 888 N N . LYS A 1 110 ? 13.666 -13.927 9.871 1.00 76.06 110 LYS A N 1
ATOM 889 C CA . LYS A 1 110 ? 15.117 -13.850 9.704 1.00 76.06 110 LYS A CA 1
ATOM 890 C C . LYS A 1 110 ? 15.835 -14.897 10.555 1.00 76.06 110 LYS A C 1
ATOM 892 O O . LYS A 1 110 ? 16.830 -15.449 10.104 1.00 76.06 110 LYS A O 1
ATOM 897 N N . GLU A 1 111 ? 15.323 -15.173 11.751 1.00 76.75 111 GLU A N 1
ATOM 898 C CA . GLU A 1 111 ? 15.853 -16.215 12.636 1.00 76.75 111 GLU A CA 1
ATOM 899 C C . GLU A 1 111 ? 15.542 -17.636 12.139 1.00 76.75 111 GLU A C 1
ATOM 901 O O . GLU A 1 111 ? 16.329 -18.546 12.376 1.00 76.75 111 GLU A O 1
ATOM 906 N N . ASN A 1 112 ? 14.421 -17.831 11.431 1.00 77.44 112 ASN A N 1
ATOM 907 C CA . ASN A 1 112 ? 13.912 -19.161 11.071 1.00 77.44 112 ASN A CA 1
ATOM 908 C C . ASN A 1 112 ? 14.030 -19.527 9.575 1.00 77.44 112 ASN A C 1
ATOM 910 O O . ASN A 1 112 ? 13.759 -20.671 9.213 1.00 77.44 112 ASN A O 1
ATOM 914 N N . ILE A 1 113 ? 14.386 -18.591 8.688 1.00 72.75 113 ILE A N 1
ATOM 915 C CA . ILE A 1 113 ? 14.441 -18.803 7.231 1.00 72.75 113 ILE A CA 1
ATOM 916 C C . ILE A 1 113 ? 15.786 -18.317 6.684 1.00 72.75 113 ILE A C 1
ATOM 918 O O . ILE A 1 113 ? 16.082 -17.119 6.659 1.00 72.75 113 ILE A O 1
ATOM 922 N N . GLU A 1 114 ? 16.582 -19.253 6.172 1.00 61.50 114 GLU A N 1
ATOM 923 C CA . GLU A 1 114 ? 17.865 -18.952 5.542 1.00 61.50 114 GLU A CA 1
ATOM 924 C C . GLU A 1 114 ? 17.671 -18.124 4.257 1.00 61.50 114 GLU A C 1
ATOM 926 O O . GLU A 1 114 ? 16.835 -18.431 3.407 1.00 61.50 114 GLU A O 1
ATOM 931 N N . GLY A 1 115 ? 18.421 -17.025 4.125 1.00 67.44 115 GLY A N 1
ATOM 932 C CA . GLY A 1 115 ? 18.333 -16.121 2.970 1.00 67.44 115 GLY A CA 1
ATOM 933 C C . GLY A 1 115 ? 17.158 -15.132 2.988 1.00 67.44 115 GLY A C 1
ATOM 934 O O . GLY A 1 115 ? 16.948 -14.425 1.997 1.00 67.44 115 GLY A O 1
ATOM 935 N N . TYR A 1 116 ? 16.406 -15.032 4.093 1.00 62.84 116 TYR A N 1
ATOM 936 C CA . TYR A 1 116 ? 15.284 -14.096 4.210 1.00 62.84 116 TYR A CA 1
ATOM 937 C C . TYR A 1 116 ? 15.698 -12.629 4.006 1.00 62.84 116 TYR A C 1
ATOM 939 O O . TYR A 1 116 ? 16.678 -12.142 4.575 1.00 62.84 116 TYR A O 1
ATOM 947 N N . ARG A 1 117 ? 14.897 -11.884 3.231 1.00 60.78 117 ARG A N 1
ATOM 948 C CA . ARG A 1 117 ? 15.013 -10.428 3.067 1.00 60.78 117 ARG A CA 1
ATOM 949 C C . ARG A 1 117 ? 13.691 -9.759 3.426 1.00 60.78 117 ARG A C 1
ATOM 951 O O . ARG A 1 117 ? 12.676 -10.003 2.780 1.00 60.78 117 ARG A O 1
ATOM 958 N N . ALA A 1 118 ? 13.727 -8.877 4.421 1.00 60.81 118 ALA A N 1
ATOM 959 C CA . ALA A 1 118 ? 12.561 -8.143 4.895 1.00 60.81 118 ALA A CA 1
ATOM 960 C C . ALA A 1 118 ? 11.916 -7.279 3.794 1.00 60.81 118 ALA A C 1
ATOM 962 O O . ALA A 1 118 ? 12.590 -6.619 2.989 1.00 60.81 118 ALA A O 1
ATOM 963 N N . VAL A 1 119 ? 10.583 -7.245 3.789 1.00 59.94 119 VAL A N 1
ATOM 964 C CA . VAL A 1 119 ? 9.803 -6.301 2.982 1.00 59.94 119 VAL A CA 1
ATOM 965 C C . VAL A 1 119 ? 9.603 -5.051 3.830 1.00 59.94 119 VAL A C 1
ATOM 967 O O . VAL A 1 119 ? 8.585 -4.884 4.496 1.00 59.94 119 VAL A O 1
ATOM 970 N N . ASN A 1 120 ? 10.611 -4.179 3.831 1.00 58.06 120 ASN A N 1
ATOM 971 C CA . ASN A 1 120 ? 10.551 -2.940 4.601 1.00 58.06 120 ASN A CA 1
ATOM 972 C C . ASN A 1 120 ? 9.395 -2.047 4.127 1.00 58.06 120 ASN A C 1
ATOM 974 O O . ASN A 1 120 ? 9.159 -1.884 2.925 1.00 58.06 120 ASN A O 1
ATOM 978 N N . TYR A 1 121 ? 8.698 -1.449 5.095 1.00 53.62 121 TYR A N 1
ATOM 979 C CA . TYR A 1 121 ? 7.751 -0.370 4.846 1.00 53.62 121 TYR A CA 1
ATOM 980 C C . TYR A 1 121 ? 8.497 0.846 4.295 1.00 53.62 121 TYR A C 1
ATOM 982 O O . TYR A 1 121 ? 9.352 1.399 4.986 1.00 53.62 121 TYR A O 1
ATOM 990 N N . ASN A 1 122 ? 8.147 1.268 3.081 1.00 65.44 122 ASN A N 1
ATOM 991 C CA . ASN A 1 122 ? 8.601 2.528 2.508 1.00 65.44 122 ASN A CA 1
ATOM 992 C C . ASN A 1 122 ? 7.390 3.432 2.316 1.00 65.44 122 ASN A C 1
ATOM 994 O O . ASN A 1 122 ? 6.425 3.051 1.657 1.00 65.44 122 ASN A O 1
ATOM 998 N N . GLU A 1 123 ? 7.455 4.638 2.871 1.00 65.06 123 GLU A N 1
ATOM 999 C CA . GLU A 1 123 ? 6.411 5.632 2.673 1.00 65.06 123 GLU A CA 1
ATOM 1000 C C . GLU A 1 123 ? 6.298 5.981 1.187 1.00 65.06 123 GLU A C 1
ATOM 1002 O O . GLU A 1 123 ? 7.272 6.378 0.537 1.00 65.06 123 GLU A O 1
ATOM 1007 N N . ASN A 1 124 ? 5.107 5.773 0.632 1.00 71.88 124 ASN A N 1
ATOM 1008 C CA . ASN A 1 124 ? 4.857 5.972 -0.781 1.00 71.88 124 ASN A CA 1
ATOM 1009 C C . ASN A 1 124 ? 3.405 6.386 -1.007 1.00 71.88 124 ASN A C 1
ATOM 1011 O O . ASN A 1 124 ? 2.518 5.991 -0.257 1.00 71.88 124 ASN A O 1
ATOM 1015 N N . THR A 1 125 ? 3.168 7.164 -2.056 1.00 83.00 125 THR A N 1
ATOM 1016 C CA . THR A 1 125 ? 1.813 7.454 -2.532 1.00 83.00 125 THR A CA 1
ATOM 1017 C C . THR A 1 125 ? 1.477 6.519 -3.691 1.00 83.00 125 THR A C 1
ATOM 1019 O O . THR A 1 125 ? 2.395 6.106 -4.407 1.00 83.00 125 THR A O 1
ATOM 1022 N N . PRO A 1 126 ? 0.190 6.216 -3.934 1.00 84.31 126 PRO A N 1
ATOM 1023 C CA . PRO A 1 126 ? -0.280 5.521 -5.131 1.00 84.31 126 PRO A CA 1
ATOM 1024 C C . PRO A 1 126 ? 0.435 5.944 -6.420 1.00 84.31 126 PRO A C 1
ATOM 1026 O O . PRO A 1 126 ? 1.006 5.117 -7.128 1.00 84.31 126 PRO A O 1
ATOM 1029 N N . ILE A 1 127 ? 0.491 7.252 -6.681 1.00 88.12 127 ILE A N 1
ATOM 1030 C CA . ILE A 1 127 ? 1.088 7.809 -7.900 1.00 88.12 127 ILE A CA 1
ATOM 1031 C C . ILE A 1 127 ? 2.600 7.594 -7.959 1.00 88.12 127 ILE A C 1
ATOM 1033 O O . ILE A 1 127 ? 3.133 7.191 -8.993 1.00 88.12 127 ILE A O 1
ATOM 1037 N N . LYS A 1 128 ? 3.318 7.806 -6.852 1.00 85.19 128 LYS A N 1
ATOM 1038 C CA . LYS A 1 128 ? 4.770 7.610 -6.817 1.00 85.19 128 LYS A CA 1
ATOM 1039 C C . LYS A 1 128 ? 5.113 6.121 -6.920 1.00 85.19 128 LYS A C 1
ATOM 1041 O O . LYS A 1 128 ? 6.037 5.755 -7.637 1.00 85.19 128 LYS A O 1
ATOM 1046 N N . TYR A 1 129 ? 4.320 5.251 -6.303 1.00 85.06 129 TYR A N 1
ATOM 1047 C CA . TYR A 1 129 ? 4.458 3.805 -6.434 1.00 85.06 129 TYR A CA 1
ATOM 1048 C C . TYR A 1 129 ? 4.273 3.344 -7.880 1.00 85.06 129 TYR A C 1
ATOM 1050 O O . TYR A 1 129 ? 5.150 2.677 -8.431 1.00 85.06 129 TYR A O 1
ATOM 1058 N N . MET A 1 130 ? 3.154 3.721 -8.503 1.00 86.62 130 MET A N 1
ATOM 1059 C CA . MET A 1 130 ? 2.816 3.275 -9.852 1.00 86.62 130 MET A CA 1
ATOM 1060 C C . MET A 1 130 ? 3.735 3.881 -10.906 1.00 86.62 130 MET A C 1
ATOM 1062 O O . MET A 1 130 ? 4.170 3.166 -11.806 1.00 86.62 130 MET A O 1
ATOM 1066 N N . SER A 1 131 ? 4.102 5.157 -10.778 1.00 84.19 131 SER A N 1
ATOM 1067 C CA . SER A 1 131 ? 5.054 5.791 -11.693 1.00 84.19 131 SER A CA 1
ATOM 1068 C C . SER A 1 131 ? 6.432 5.135 -11.638 1.00 84.19 131 SER A C 1
ATOM 1070 O O . SER A 1 131 ? 6.980 4.845 -12.701 1.00 84.19 131 SER A O 1
ATOM 1072 N N . THR A 1 132 ? 6.973 4.821 -10.454 1.00 82.00 132 THR A N 1
ATOM 1073 C CA . THR A 1 132 ? 8.247 4.092 -10.332 1.00 82.00 132 THR A CA 1
ATOM 1074 C C . THR A 1 132 ? 8.132 2.657 -10.852 1.00 82.00 132 THR A C 1
ATOM 1076 O O . THR A 1 132 ? 8.987 2.208 -11.615 1.00 82.00 132 THR A O 1
ATOM 1079 N N . LEU A 1 133 ? 7.064 1.935 -10.488 1.00 83.50 133 LEU A N 1
ATOM 1080 C CA . LEU A 1 133 ? 6.850 0.559 -10.939 1.00 83.50 133 LEU A CA 1
ATOM 1081 C C . LEU A 1 133 ? 6.764 0.480 -12.470 1.00 83.50 133 LEU A C 1
ATOM 1083 O O . LEU A 1 133 ? 7.471 -0.318 -13.076 1.00 83.50 133 LEU A O 1
ATOM 1087 N N . LEU A 1 134 ? 5.937 1.320 -13.097 1.00 81.62 134 LEU A N 1
ATOM 1088 C CA . LEU A 1 134 ? 5.673 1.284 -14.538 1.00 81.62 134 LEU A CA 1
ATOM 1089 C C . LEU A 1 134 ? 6.758 1.949 -15.392 1.00 81.62 134 LEU A C 1
ATOM 1091 O O . LEU A 1 134 ? 6.860 1.631 -16.574 1.00 81.62 134 LEU A O 1
ATOM 1095 N N . SER A 1 135 ? 7.555 2.870 -14.838 1.00 73.00 135 SER A N 1
ATOM 1096 C CA . SER A 1 135 ? 8.601 3.554 -15.616 1.00 73.00 135 SER A CA 1
ATOM 1097 C C . SER A 1 135 ? 9.899 2.761 -15.729 1.00 73.00 135 SER A C 1
ATOM 1099 O O . SER A 1 135 ? 10.548 2.877 -16.766 1.00 73.00 135 SER A O 1
ATOM 1101 N N . ASP A 1 136 ? 10.267 1.978 -14.706 1.00 64.94 136 ASP A N 1
ATOM 1102 C CA . ASP A 1 136 ? 11.583 1.318 -14.643 1.00 64.94 136 ASP A CA 1
ATOM 1103 C C . ASP A 1 136 ? 11.488 -0.196 -14.394 1.00 64.94 136 ASP A C 1
ATOM 1105 O O . ASP A 1 136 ? 12.143 -0.983 -15.069 1.00 64.94 136 ASP A O 1
ATOM 1109 N N . ALA A 1 137 ? 10.635 -0.637 -13.468 1.00 63.06 137 ALA A N 1
ATOM 1110 C CA . ALA A 1 137 ? 10.634 -2.019 -12.979 1.00 63.06 137 ALA A CA 1
ATOM 1111 C C . ALA A 1 137 ? 9.791 -2.998 -13.819 1.00 63.06 137 ALA A C 1
ATOM 1113 O O . ALA A 1 137 ? 10.182 -4.140 -14.027 1.00 63.06 137 ALA A O 1
ATOM 1114 N N . LEU A 1 138 ? 8.627 -2.579 -14.316 1.00 66.81 138 LEU A N 1
ATOM 1115 C CA . LEU A 1 138 ? 7.755 -3.445 -15.119 1.00 66.81 138 LEU A CA 1
ATOM 1116 C C . LEU A 1 138 ? 8.372 -3.734 -16.485 1.00 66.81 138 LEU A C 1
ATOM 1118 O O . LEU A 1 138 ? 8.326 -4.870 -16.948 1.00 66.81 138 LEU A O 1
ATOM 1122 N N . MET A 1 139 ? 9.013 -2.725 -17.086 1.00 63.28 139 MET A N 1
ATOM 1123 C CA . MET A 1 139 ? 9.771 -2.922 -18.314 1.00 63.28 139 MET A CA 1
ATOM 1124 C C . MET A 1 139 ? 10.935 -3.888 -18.076 1.00 63.28 139 MET A C 1
ATOM 1126 O O . MET A 1 139 ? 11.090 -4.823 -18.841 1.00 63.28 139 MET A O 1
ATOM 1130 N N . SER A 1 140 ? 11.678 -3.767 -16.972 1.00 62.59 140 SER A N 1
ATOM 1131 C CA . SER A 1 140 ? 12.762 -4.711 -16.656 1.00 62.59 140 SER A CA 1
ATOM 1132 C C . SER A 1 140 ? 12.279 -6.154 -16.522 1.00 62.59 140 SER A C 1
ATOM 1134 O O . SER A 1 140 ? 12.920 -7.079 -17.007 1.00 62.59 140 SER A O 1
ATOM 1136 N N . VAL A 1 141 ? 11.122 -6.369 -15.893 1.00 63.38 141 VAL A N 1
ATOM 1137 C CA . VAL A 1 141 ? 10.575 -7.709 -15.657 1.00 63.38 141 VAL A CA 1
ATOM 1138 C C . VAL A 1 141 ? 9.978 -8.308 -16.929 1.00 63.38 141 VAL A C 1
ATOM 1140 O O . VAL A 1 141 ? 10.169 -9.495 -17.170 1.00 63.38 141 VAL A O 1
ATOM 1143 N N . LEU A 1 142 ? 9.285 -7.511 -17.747 1.00 63.44 142 LEU A N 1
ATOM 1144 C CA . LEU A 1 142 ? 8.685 -7.971 -19.005 1.00 63.44 142 LEU A CA 1
ATOM 1145 C C . LEU A 1 142 ? 9.711 -8.104 -20.142 1.00 63.44 142 LEU A C 1
ATOM 1147 O O . LEU A 1 142 ? 9.571 -8.978 -20.990 1.00 63.44 142 LEU A O 1
ATOM 1151 N N . TYR A 1 143 ? 10.746 -7.261 -20.138 1.00 57.06 143 TYR A N 1
ATOM 1152 C CA . TYR A 1 143 ? 11.753 -7.127 -21.196 1.00 57.06 143 TYR A CA 1
ATOM 1153 C C . TYR A 1 143 ? 13.165 -7.523 -20.741 1.00 57.06 143 TYR A C 1
ATOM 1155 O O . TYR A 1 143 ? 14.137 -7.223 -21.430 1.00 57.06 143 TYR A O 1
ATOM 1163 N N . SER A 1 144 ? 13.312 -8.245 -19.625 1.00 53.69 144 SER A N 1
ATOM 1164 C CA . SER A 1 144 ? 14.609 -8.786 -19.158 1.00 53.69 144 SER A CA 1
ATOM 1165 C C . SER A 1 144 ? 15.263 -9.748 -20.159 1.00 53.69 144 SER A C 1
ATOM 1167 O O . SER A 1 144 ? 16.439 -10.065 -20.014 1.00 53.69 144 SER A O 1
ATOM 1169 N N . ASN A 1 145 ? 14.535 -10.150 -21.207 1.00 52.97 145 ASN A N 1
ATOM 1170 C CA . ASN A 1 145 ? 15.046 -10.923 -22.338 1.00 52.97 145 ASN A CA 1
ATOM 1171 C C . ASN A 1 145 ? 15.358 -10.083 -23.602 1.00 52.97 145 ASN A C 1
ATOM 1173 O O . ASN A 1 145 ? 15.715 -10.666 -24.621 1.00 52.97 145 ASN A O 1
ATOM 1177 N N . THR A 1 146 ? 15.235 -8.747 -23.590 1.00 55.16 146 THR A N 1
ATOM 1178 C CA . THR A 1 146 ? 15.445 -7.899 -24.788 1.00 55.16 146 THR A CA 1
ATOM 1179 C C . THR A 1 146 ? 16.436 -6.754 -24.545 1.00 55.16 146 THR A C 1
ATOM 1181 O O . THR A 1 146 ? 16.274 -5.961 -23.618 1.00 55.16 146 THR A O 1
ATOM 1184 N N . GLN A 1 147 ? 17.435 -6.649 -25.430 1.00 57.06 147 GLN A N 1
ATOM 1185 C CA . GLN A 1 147 ? 18.534 -5.663 -25.438 1.00 57.06 147 GLN A CA 1
ATOM 1186 C C . GLN A 1 147 ? 18.097 -4.198 -25.246 1.00 57.06 147 GLN A C 1
ATOM 1188 O O . GLN A 1 147 ? 18.818 -3.418 -24.622 1.00 57.06 147 GLN A O 1
ATOM 1193 N N . ASP A 1 148 ? 16.910 -3.824 -25.723 1.00 58.66 148 ASP A N 1
ATOM 1194 C CA . ASP A 1 148 ? 16.417 -2.440 -25.699 1.00 58.66 148 ASP A CA 1
ATOM 1195 C C . ASP A 1 148 ? 16.142 -1.900 -24.285 1.00 58.66 148 ASP A C 1
ATOM 1197 O O . ASP A 1 148 ? 16.178 -0.685 -24.055 1.00 58.66 148 ASP A O 1
ATOM 1201 N N . TYR A 1 149 ? 15.881 -2.779 -23.312 1.00 57.31 149 TYR A N 1
ATOM 1202 C CA . TYR A 1 149 ? 15.674 -2.368 -21.923 1.00 57.31 149 TYR A CA 1
ATOM 1203 C C . TYR A 1 149 ? 16.984 -1.904 -21.268 1.00 57.31 149 TYR A C 1
ATOM 1205 O O . TYR A 1 149 ? 17.025 -0.831 -20.661 1.00 57.31 149 TYR A O 1
ATOM 1213 N N . GLU A 1 150 ? 18.069 -2.663 -21.448 1.00 62.88 150 GLU A N 1
ATOM 1214 C CA . GLU A 1 150 ? 19.398 -2.274 -20.960 1.00 62.88 150 GLU A CA 1
ATOM 1215 C C . GLU A 1 150 ? 19.872 -0.974 -21.624 1.00 62.88 150 GLU A C 1
ATOM 1217 O O . GLU A 1 150 ? 20.413 -0.095 -20.949 1.00 62.88 150 GLU A O 1
ATOM 1222 N N . LEU A 1 151 ? 19.573 -0.789 -22.915 1.00 65.00 151 LEU A N 1
ATOM 1223 C CA . LEU A 1 151 ? 19.902 0.436 -23.646 1.00 65.00 151 LEU A CA 1
ATOM 1224 C C . LEU A 1 151 ? 19.186 1.672 -23.066 1.00 65.00 151 LEU A C 1
ATOM 1226 O O . LEU A 1 151 ? 19.801 2.713 -22.830 1.00 65.00 151 LEU A O 1
ATOM 1230 N N . ASN A 1 152 ? 17.884 1.560 -22.778 1.00 65.50 152 ASN A N 1
ATOM 1231 C CA . ASN A 1 152 ? 17.107 2.654 -22.186 1.00 65.50 152 ASN A CA 1
ATOM 1232 C C . ASN A 1 152 ? 17.520 2.958 -20.736 1.00 65.50 152 ASN A C 1
ATOM 1234 O O . ASN A 1 152 ? 17.519 4.123 -20.331 1.00 65.50 152 ASN A O 1
ATOM 1238 N N . LYS A 1 153 ? 17.892 1.933 -19.960 1.00 69.50 153 LYS A N 1
ATOM 1239 C CA . LYS A 1 153 ? 18.411 2.093 -18.596 1.00 69.50 153 LYS A CA 1
ATOM 1240 C C . LYS A 1 153 ? 19.752 2.828 -18.592 1.00 69.50 153 LYS A C 1
ATOM 1242 O O . LYS A 1 153 ? 19.939 3.740 -17.788 1.00 69.50 153 LYS A O 1
ATOM 1247 N N . GLN A 1 154 ? 20.654 2.483 -19.514 1.00 73.56 154 GLN A N 1
ATOM 1248 C CA . GLN A 1 154 ? 21.913 3.209 -19.698 1.00 73.56 154 GLN A CA 1
ATOM 1249 C C . GLN A 1 154 ? 21.669 4.670 -20.084 1.00 73.56 154 GLN A C 1
ATOM 1251 O O . GLN A 1 154 ? 22.293 5.552 -19.499 1.00 73.56 154 GLN A O 1
ATOM 1256 N N . ARG A 1 155 ? 20.720 4.943 -20.991 1.00 74.31 155 ARG A N 1
ATOM 1257 C CA . ARG A 1 155 ? 20.386 6.319 -21.391 1.00 74.31 155 ARG A CA 1
ATOM 1258 C C . ARG A 1 155 ? 19.885 7.162 -20.215 1.00 74.31 155 ARG A C 1
ATOM 1260 O O . ARG A 1 155 ? 20.365 8.271 -20.023 1.00 74.31 155 ARG A O 1
ATOM 1267 N N . LYS A 1 156 ? 18.988 6.62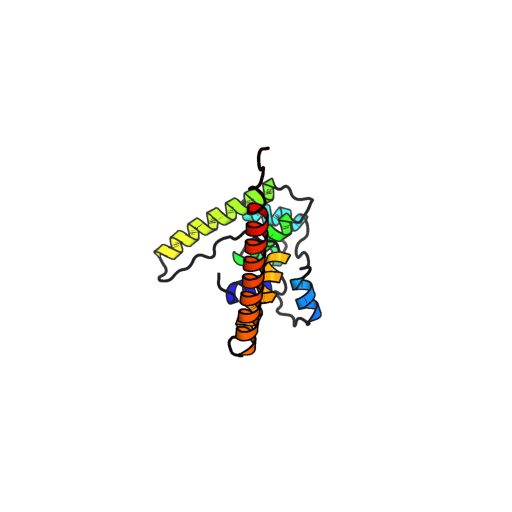8 -19.378 1.00 72.50 156 LYS A N 1
ATOM 1268 C CA . LYS A 1 156 ? 18.529 7.330 -18.163 1.00 72.50 156 LYS A CA 1
ATOM 1269 C C . LYS A 1 156 ? 19.669 7.621 -17.186 1.00 72.50 156 LYS A C 1
ATOM 1271 O O . LYS A 1 156 ? 19.759 8.727 -16.667 1.00 72.50 156 LYS A O 1
ATOM 1276 N N . ALA A 1 157 ? 20.555 6.650 -16.961 1.00 76.12 157 ALA A N 1
ATOM 1277 C CA . AL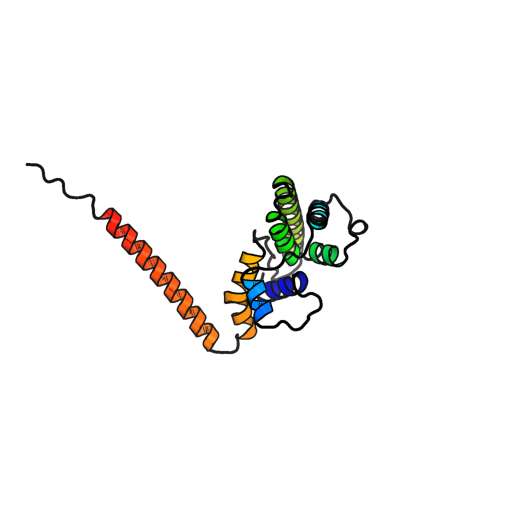A A 1 157 ? 21.716 6.849 -16.096 1.00 76.12 157 ALA A CA 1
ATOM 1278 C C . ALA A 1 157 ? 22.672 7.926 -16.649 1.00 76.12 157 ALA A C 1
ATOM 1280 O O . ALA A 1 157 ? 23.259 8.681 -15.877 1.00 76.12 157 ALA A O 1
ATOM 1281 N N . GLN A 1 158 ? 22.805 8.024 -17.976 1.00 78.50 158 GLN A N 1
ATOM 1282 C CA . GLN A 1 158 ? 23.563 9.092 -18.633 1.00 78.50 158 GLN A CA 1
ATOM 1283 C C . GLN A 1 158 ? 22.896 10.461 -18.442 1.00 78.50 158 GLN A C 1
ATOM 1285 O O . GLN A 1 158 ? 23.574 11.399 -18.034 1.00 78.50 158 GLN A O 1
ATOM 1290 N N . GLU A 1 159 ? 21.580 10.567 -18.642 1.00 80.31 159 GLU A N 1
ATOM 1291 C CA . GLU A 1 159 ? 20.819 11.811 -18.436 1.00 80.31 159 GLU A CA 1
ATOM 1292 C C . GLU A 1 159 ? 20.919 12.318 -16.981 1.00 80.31 159 GLU A C 1
ATOM 1294 O O . GLU A 1 159 ? 21.115 13.512 -16.738 1.00 80.31 159 GLU A O 1
ATOM 1299 N N . GLU A 1 160 ? 20.837 11.420 -15.993 1.00 76.94 160 GLU A N 1
ATOM 1300 C CA . GLU A 1 160 ? 21.006 11.770 -14.575 1.00 76.94 160 GLU A CA 1
ATOM 1301 C C . GLU A 1 160 ? 22.434 12.237 -14.260 1.00 76.94 160 GLU A C 1
ATOM 1303 O O . GLU A 1 160 ? 22.621 13.240 -13.562 1.00 76.94 160 GLU A O 1
ATOM 1308 N N . LEU A 1 161 ? 23.446 11.555 -14.807 1.00 82.50 161 LEU A N 1
ATOM 1309 C CA . LEU A 1 161 ? 24.847 11.940 -14.649 1.00 82.50 161 LEU A CA 1
ATOM 1310 C C . LEU A 1 161 ? 25.119 13.321 -15.265 1.00 82.50 161 LEU A C 1
ATOM 1312 O O . LEU A 1 161 ? 25.776 14.158 -14.642 1.00 82.50 161 LEU A O 1
ATOM 1316 N N . GLU A 1 162 ? 24.597 13.580 -16.464 1.00 80.75 162 GLU A N 1
ATOM 1317 C CA . GLU A 1 162 ? 24.697 14.881 -17.132 1.00 80.75 162 GLU A CA 1
ATOM 1318 C C . GLU A 1 162 ? 24.052 15.985 -16.292 1.00 80.75 162 GLU A C 1
ATOM 1320 O O . GLU A 1 162 ? 24.666 17.030 -16.050 1.00 80.75 162 GLU A O 1
ATOM 1325 N N . TYR A 1 163 ? 22.858 15.729 -15.755 1.00 84.19 163 TYR A N 1
ATOM 1326 C CA . TYR A 1 163 ? 22.180 16.662 -1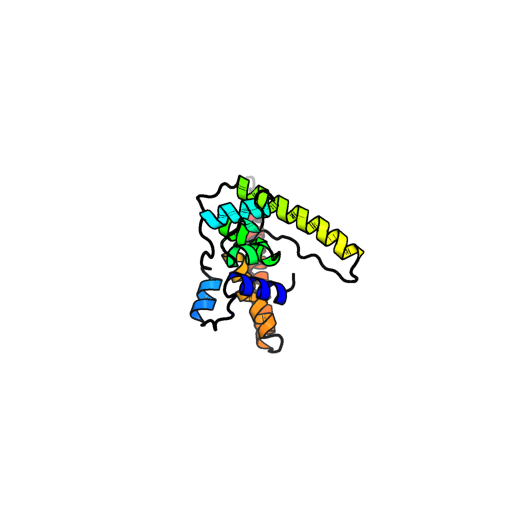4.863 1.00 84.19 163 TYR A CA 1
ATOM 1327 C C . TYR A 1 163 ? 23.005 16.975 -13.602 1.00 84.19 163 TYR A C 1
ATOM 1329 O O . TYR A 1 163 ? 23.102 18.143 -13.194 1.00 84.19 163 TYR A O 1
ATOM 1337 N N . GLU A 1 164 ? 23.626 15.966 -12.982 1.00 83.75 164 GLU A N 1
ATOM 1338 C CA . GLU A 1 164 ? 24.505 16.159 -11.825 1.00 83.75 164 GLU A CA 1
ATOM 1339 C 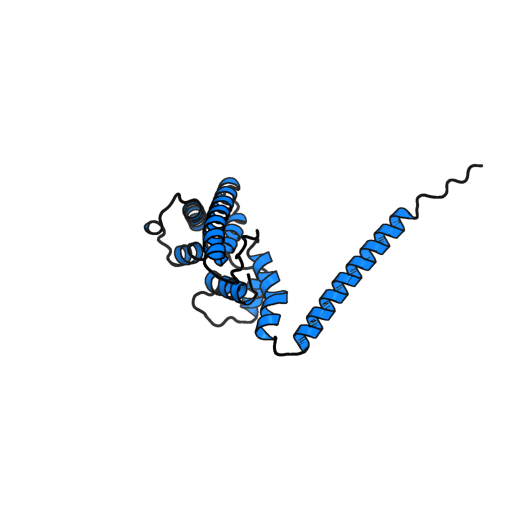C . GLU A 1 164 ? 25.774 16.946 -12.168 1.00 83.75 164 GLU A C 1
ATOM 1341 O O . GLU A 1 164 ? 26.168 17.841 -11.410 1.00 83.75 164 GLU A O 1
ATOM 1346 N N . LEU A 1 165 ? 26.403 16.658 -13.310 1.00 83.69 165 LEU A N 1
ATOM 1347 C CA . LEU A 1 165 ? 27.581 17.382 -13.788 1.00 83.69 165 LEU A CA 1
ATOM 1348 C C . LEU A 1 165 ? 27.256 18.855 -14.035 1.00 83.69 165 LEU A C 1
ATOM 1350 O O . LEU A 1 165 ? 27.979 19.738 -13.565 1.00 83.69 165 LEU A O 1
ATOM 1354 N N . ASP A 1 166 ? 26.131 19.141 -14.682 1.00 81.00 166 ASP A N 1
ATOM 1355 C CA . ASP A 1 166 ? 25.671 20.507 -14.907 1.00 81.00 166 ASP A CA 1
ATOM 1356 C C . ASP A 1 166 ? 25.307 21.217 -13.604 1.00 81.00 166 ASP A C 1
ATOM 1358 O O . ASP A 1 166 ? 25.602 22.401 -13.417 1.00 81.00 166 ASP A O 1
ATOM 1362 N N . LYS A 1 167 ? 24.715 20.502 -12.644 1.00 82.69 167 LYS A N 1
ATOM 1363 C CA . LYS A 1 167 ? 24.464 21.033 -11.301 1.00 82.69 167 LYS A CA 1
ATOM 1364 C C . LYS A 1 167 ? 25.773 21.402 -10.595 1.00 82.69 167 LYS A C 1
ATOM 1366 O O . LYS A 1 167 ? 25.854 22.504 -10.048 1.00 82.69 167 LYS A O 1
ATOM 1371 N N . LYS A 1 168 ? 26.803 20.550 -10.648 1.00 80.06 168 LYS A N 1
ATOM 1372 C CA . LYS A 1 168 ? 28.132 20.840 -10.075 1.00 80.06 168 LYS A CA 1
ATOM 1373 C C . LYS A 1 168 ? 28.818 22.015 -10.778 1.00 80.06 168 LYS A C 1
ATOM 1375 O O . LYS A 1 168 ? 29.329 22.903 -10.096 1.00 80.06 168 LYS A O 1
ATOM 1380 N N . LYS A 1 169 ? 28.754 22.097 -12.113 1.00 74.44 169 LYS A N 1
ATOM 1381 C CA . LYS A 1 169 ? 29.257 23.253 -12.884 1.00 74.44 169 LYS A CA 1
ATOM 1382 C C . LYS A 1 169 ? 28.586 24.558 -12.445 1.00 74.44 169 LYS A C 1
ATOM 1384 O O . LYS A 1 169 ? 29.267 25.540 -12.148 1.00 74.44 169 LYS A O 1
ATOM 1389 N N . ARG A 1 170 ? 27.254 24.562 -12.309 1.00 74.62 170 ARG A N 1
ATOM 1390 C CA . ARG A 1 170 ? 26.487 25.721 -11.810 1.00 74.62 170 ARG A CA 1
ATOM 1391 C C . ARG A 1 170 ? 26.896 26.137 -10.390 1.00 74.62 170 ARG A C 1
ATOM 1393 O O . ARG A 1 170 ? 26.900 27.328 -10.085 1.00 74.62 170 ARG A O 1
ATOM 1400 N N . GLN A 1 171 ? 27.253 25.187 -9.525 1.00 69.50 171 GLN A N 1
ATOM 1401 C CA . GLN A 1 171 ? 27.729 25.467 -8.163 1.00 69.50 171 GLN A CA 1
ATOM 1402 C C . GLN A 1 171 ? 29.158 26.033 -8.137 1.00 69.50 171 GLN A C 1
ATOM 1404 O O . GLN A 1 171 ? 29.414 26.989 -7.399 1.00 69.50 171 GLN A O 1
ATOM 1409 N N . HIS A 1 172 ? 30.056 25.522 -8.986 1.00 63.53 172 HIS A N 1
ATOM 1410 C CA . HIS A 1 172 ? 31.420 26.044 -9.136 1.00 63.53 172 HIS A CA 1
ATOM 1411 C C . HIS A 1 172 ? 31.441 27.476 -9.691 1.00 63.53 172 HIS A C 1
ATOM 1413 O O . HIS A 1 172 ? 32.165 28.328 -9.174 1.00 63.53 172 HIS A O 1
ATOM 1419 N N . HIS A 1 173 ? 30.586 27.797 -10.668 1.00 58.94 173 HIS A N 1
ATOM 1420 C CA . HIS A 1 173 ? 30.489 29.160 -11.206 1.00 58.94 173 HIS A CA 1
ATOM 1421 C C . HIS A 1 173 ? 29.947 30.191 -10.201 1.00 58.94 173 HIS A C 1
ATOM 1423 O O . HIS A 1 173 ? 30.267 31.374 -10.314 1.00 58.94 173 HIS A O 1
ATOM 1429 N N . LYS A 1 174 ? 29.173 29.771 -9.190 1.00 56.66 174 LYS A N 1
ATOM 1430 C CA . LYS A 1 174 ? 28.734 30.661 -8.099 1.00 56.66 174 LYS A CA 1
ATOM 1431 C C . LYS A 1 174 ? 29.836 30.944 -7.070 1.00 56.66 174 LYS A C 1
ATOM 1433 O O . LYS A 1 174 ? 29.830 32.022 -6.486 1.00 56.66 174 LYS A O 1
ATOM 1438 N N . HIS A 1 175 ? 30.788 30.026 -6.871 1.00 54.50 175 HIS A N 1
ATOM 1439 C CA . HIS A 1 175 ? 31.900 30.204 -5.924 1.00 54.50 175 HIS A CA 1
ATOM 1440 C C . HIS A 1 175 ? 33.097 30.979 -6.506 1.00 54.50 175 HIS A C 1
ATOM 1442 O O . HIS A 1 175 ? 33.844 31.587 -5.748 1.00 54.50 175 HIS A O 1
ATOM 1448 N N . GLY A 1 176 ? 33.254 31.039 -7.834 1.00 52.12 176 GLY A N 1
ATOM 1449 C CA . GLY A 1 176 ? 34.343 31.779 -8.496 1.00 52.12 176 GLY A CA 1
ATOM 1450 C C . GLY A 1 176 ? 34.167 33.305 -8.598 1.00 52.12 176 GLY A C 1
ATOM 1451 O O . GLY A 1 176 ? 35.041 33.974 -9.1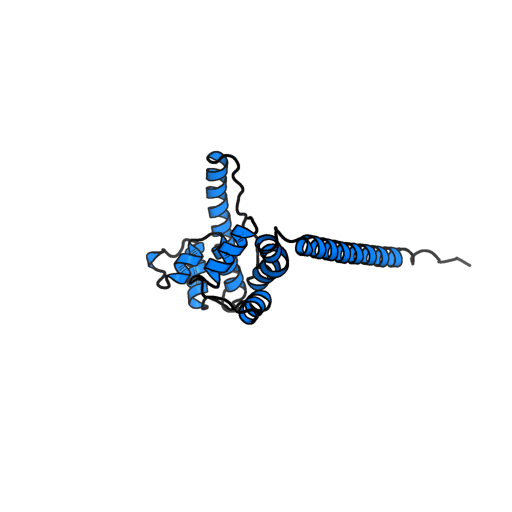36 1.00 52.12 176 GLY A O 1
ATOM 1452 N N . ARG A 1 177 ? 33.055 33.879 -8.110 1.00 51.72 177 ARG A N 1
ATOM 1453 C CA . ARG A 1 177 ? 32.757 35.332 -8.163 1.00 51.72 177 ARG A CA 1
ATOM 1454 C C . ARG A 1 177 ? 32.950 36.070 -6.826 1.00 51.72 177 ARG A C 1
ATOM 1456 O O . ARG A 1 177 ? 32.378 37.135 -6.619 1.00 51.72 177 ARG A O 1
ATOM 1463 N N . ARG A 1 178 ? 33.764 35.531 -5.914 1.00 51.50 178 ARG A N 1
ATOM 1464 C CA . ARG A 1 178 ? 34.271 36.247 -4.727 1.00 51.50 178 ARG A CA 1
ATOM 1465 C C . ARG A 1 178 ? 35.798 36.263 -4.764 1.00 51.50 178 ARG A C 1
ATOM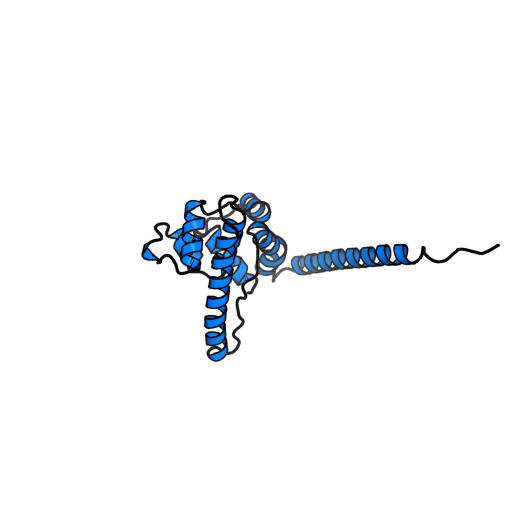 1467 O O . ARG A 1 178 ? 36.448 35.427 -4.156 1.00 51.50 178 ARG A O 1
ATOM 1474 N N . GLY A 1 179 ? 36.362 37.204 -5.507 1.00 51.88 179 GLY A N 1
ATOM 1475 C CA . GLY A 1 179 ? 37.805 37.415 -5.557 1.00 51.88 179 GLY A CA 1
ATOM 1476 C C . GLY A 1 179 ? 38.140 38.525 -6.536 1.00 51.88 179 GLY A C 1
ATOM 1477 O O . GLY A 1 179 ? 38.334 38.260 -7.715 1.00 51.88 179 GLY A O 1
ATOM 1478 N N . GLY A 1 180 ? 38.142 39.770 -6.063 1.00 50.50 180 GLY A N 1
ATOM 1479 C CA . GLY A 1 180 ? 38.523 40.907 -6.895 1.00 50.50 180 GLY A CA 1
ATOM 1480 C C . GLY A 1 180 ? 38.047 42.252 -6.367 1.00 50.50 180 GLY A C 1
ATOM 1481 O O . GLY A 1 180 ? 37.360 42.968 -7.084 1.00 50.50 180 GLY A O 1
ATOM 1482 N N . THR A 1 181 ? 38.412 42.608 -5.135 1.00 43.59 181 THR A N 1
ATOM 1483 C CA . THR A 1 181 ? 38.441 44.017 -4.715 1.00 43.59 181 THR A CA 1
ATOM 1484 C C . THR A 1 181 ? 39.909 44.429 -4.694 1.00 43.59 181 THR A C 1
ATOM 1486 O O . THR A 1 181 ? 40.639 44.101 -3.763 1.00 43.59 181 THR A O 1
ATOM 1489 N N . ILE A 1 182 ? 40.368 45.060 -5.776 1.00 49.34 182 ILE A N 1
ATOM 1490 C CA . ILE A 1 182 ? 41.689 45.693 -5.840 1.00 49.34 182 ILE A CA 1
ATOM 1491 C C . ILE A 1 182 ? 41.561 47.039 -5.124 1.00 49.34 182 ILE A C 1
ATOM 1493 O O . ILE A 1 182 ? 40.799 47.900 -5.561 1.00 49.34 182 ILE A O 1
ATOM 1497 N N . HIS A 1 183 ? 42.279 47.190 -4.011 1.00 42.53 183 HIS A N 1
ATOM 1498 C CA . HIS A 1 183 ? 42.476 48.469 -3.336 1.00 42.53 183 HIS A CA 1
ATOM 1499 C C . HIS A 1 183 ? 43.277 49.417 -4.237 1.00 42.53 183 HIS A C 1
ATOM 1501 O O . HIS A 1 183 ? 44.322 49.035 -4.769 1.00 42.53 183 HIS A O 1
ATOM 1507 N N . ARG A 1 184 ? 42.792 50.651 -4.373 1.00 49.00 184 ARG A N 1
ATOM 1508 C CA . ARG A 1 184 ? 43.570 51.810 -4.802 1.00 49.00 184 ARG A CA 1
ATOM 1509 C C . ARG A 1 184 ? 43.372 52.922 -3.789 1.00 49.00 184 ARG A C 1
ATOM 1511 O O . ARG A 1 184 ? 42.234 53.014 -3.274 1.00 49.00 184 ARG A O 1
#

Organism: NCBI:txid1423807

Foldseek 3Di:
DALVVLVVLCCLQQPVVVDDDDPVRLVCLQAPNDQPDDLVLLLQLLCVLLVNDDLVRDPDPSSSSLSPDLSSLLASLQSSVVDPVDDPVSSVSSVVSSQVVQVVVQVVCPVVPPPDDGPHRDRDHSNRSSNVSSVQRVCCVVCVVPPVNVVVVVVVVVVVVVVVVVVVVVVVVVVVPPDDDDDD

pLDDT: mean 80.25, std 13.89, range [42.53, 97.38]

Secondary structure (DSSP, 8-state):
--HHHHHHHHHHHH-TT-----HHHHHHHHHSPPP-S-HHHHHHHHHHHTTSS-GGG---HHHHHHHHSHHHHHHHHHHHTT-TTS-HHHHHHHHHHHHHHHHHHHHHHHHHSTT----------HHHHHHHIIIIIHHHHHHTTSHHHHHHHHHHHHHHHHHHHHHHHHHHHHHTTS------